Protein AF-A0A964IBW8-F1 (afdb_monomer_lite)

Sequence (262 aa):
MSDAGTVRASLVSAGCLLRSLPLFFLASPRTPLRVLGIVALDTLHVLRHSRPMSRRRVRELGMFLDFEGCANAVWDQKASHSDECLVIRTCLEEAGLGECLSEYLSRLRALESARPVIGGDYRCFDDVRPYRESVARLALCTAAAIALNPDCRERDIRAAQDDNEVDTLFRILMQCQIIDDVLDYAEDESAGLPSFLTASGSLPQALALTAEAARYYALPSAHSGRGVFPLRVALHAFTMVTPLVLHVAGWRHRDARQVAHR

Structure (mmCIF, N/CA/C/O backbone):
data_AF-A0A964IBW8-F1
#
_entry.id   AF-A0A964IBW8-F1
#
loop_
_atom_site.group_PDB
_atom_site.id
_atom_site.type_symbol
_atom_site.label_atom_id
_atom_site.label_alt_id
_atom_site.label_comp_id
_atom_site.label_asym_id
_atom_site.label_entity_id
_atom_site.label_seq_id
_atom_site.pdbx_PDB_ins_code
_atom_site.Cartn_x
_atom_site.Cartn_y
_atom_site.Cartn_z
_atom_site.occupancy
_atom_site.B_iso_or_equiv
_atom_site.auth_seq_id
_atom_site.auth_comp_id
_atom_site.auth_asym_id
_atom_site.auth_atom_id
_atom_site.pdbx_PDB_model_num
ATOM 1 N N . MET A 1 1 ? -25.004 -14.503 2.415 1.00 52.94 1 MET A N 1
ATOM 2 C CA . MET A 1 1 ? -24.927 -13.217 3.142 1.00 52.94 1 MET A CA 1
ATOM 3 C C . MET A 1 1 ? -26.267 -12.541 2.969 1.00 52.94 1 MET A C 1
ATOM 5 O O . MET A 1 1 ? -26.648 -12.338 1.826 1.00 52.94 1 MET A O 1
ATOM 9 N N . SER A 1 2 ? -26.995 -12.304 4.058 1.00 61.66 2 SER A N 1
ATOM 10 C CA . SER A 1 2 ? -28.261 -11.567 4.022 1.00 61.66 2 SER A CA 1
ATOM 11 C C . SER A 1 2 ? -28.011 -10.091 3.703 1.00 61.66 2 SER A C 1
ATOM 13 O O . SER A 1 2 ? -26.934 -9.569 4.011 1.00 61.66 2 SER A O 1
ATOM 15 N N . ASP A 1 3 ? -29.008 -9.407 3.142 1.00 69.75 3 ASP A N 1
ATOM 16 C CA . ASP A 1 3 ? -28.947 -7.965 2.861 1.00 69.75 3 ASP A CA 1
ATOM 17 C C . ASP A 1 3 ? -28.581 -7.142 4.107 1.00 69.75 3 ASP A C 1
ATOM 19 O O . ASP A 1 3 ? -27.838 -6.165 4.022 1.00 69.75 3 ASP A O 1
ATOM 23 N N . ALA A 1 4 ? -28.980 -7.606 5.295 1.00 73.44 4 ALA A N 1
ATOM 24 C CA . ALA A 1 4 ? -28.635 -6.983 6.571 1.00 73.44 4 ALA A CA 1
ATOM 25 C C . ALA A 1 4 ? -27.115 -6.932 6.841 1.00 73.44 4 ALA A C 1
ATOM 27 O O . ALA A 1 4 ? -26.609 -5.934 7.356 1.00 73.44 4 ALA A O 1
ATOM 28 N N . GLY A 1 5 ? -26.366 -7.979 6.471 1.00 76.12 5 GLY A N 1
ATOM 29 C CA . GLY A 1 5 ? -24.907 -8.009 6.637 1.00 76.12 5 GLY A CA 1
ATOM 30 C C . GLY A 1 5 ? -24.193 -7.013 5.720 1.00 76.12 5 GLY A C 1
ATOM 31 O O . GLY A 1 5 ? -23.222 -6.372 6.123 1.00 76.12 5 GLY A O 1
ATOM 32 N N . THR A 1 6 ? -24.716 -6.841 4.506 1.00 80.81 6 THR A N 1
ATOM 33 C CA . THR A 1 6 ? -24.229 -5.864 3.526 1.00 80.81 6 THR A CA 1
ATOM 34 C C . THR A 1 6 ? -24.459 -4.434 4.009 1.00 80.81 6 THR A C 1
ATOM 36 O O . THR A 1 6 ? -23.519 -3.644 4.041 1.00 80.81 6 THR A O 1
ATOM 39 N N . VAL A 1 7 ? -25.680 -4.120 4.458 1.00 81.44 7 VAL A N 1
ATOM 40 C CA . VAL A 1 7 ? -26.037 -2.789 4.974 1.00 81.44 7 VAL A CA 1
ATOM 41 C C . VAL A 1 7 ? -25.174 -2.422 6.180 1.00 81.44 7 VAL A C 1
ATOM 43 O O . VAL A 1 7 ? -24.609 -1.329 6.218 1.00 81.44 7 VAL A O 1
ATOM 46 N N . ARG A 1 8 ? -24.987 -3.349 7.130 1.00 84.88 8 ARG A N 1
ATOM 47 C CA . ARG A 1 8 ? -24.122 -3.123 8.297 1.00 84.88 8 ARG A CA 1
ATOM 48 C C . ARG A 1 8 ? -22.690 -2.781 7.884 1.00 84.88 8 ARG A C 1
ATOM 50 O O . ARG A 1 8 ? -22.129 -1.821 8.401 1.00 84.88 8 ARG A O 1
ATOM 57 N N . ALA A 1 9 ? -22.102 -3.541 6.963 1.00 83.50 9 ALA A N 1
ATOM 58 C CA . ALA A 1 9 ? -20.735 -3.296 6.519 1.00 83.50 9 ALA A CA 1
ATOM 59 C C . ALA A 1 9 ? -20.567 -1.944 5.810 1.00 83.50 9 ALA A C 1
ATOM 61 O O . ALA A 1 9 ? -19.589 -1.241 6.064 1.00 83.50 9 ALA A O 1
ATOM 62 N N . SER A 1 10 ? -21.528 -1.557 4.968 1.00 84.75 10 SER A N 1
ATOM 63 C CA . SER A 1 10 ? -21.534 -0.246 4.309 1.00 84.75 10 SER A CA 1
ATOM 64 C C . SER A 1 10 ? -21.617 0.900 5.313 1.00 84.75 10 SER A C 1
ATOM 66 O O . SER A 1 10 ? -20.855 1.857 5.210 1.00 84.75 10 SER A O 1
ATOM 68 N N . LEU A 1 11 ? -22.489 0.785 6.319 1.00 87.69 11 LEU A N 1
ATOM 69 C CA . LEU A 1 11 ? -22.616 1.791 7.376 1.00 87.69 11 LEU A CA 1
ATOM 70 C C . LEU A 1 11 ? -21.340 1.903 8.216 1.00 87.69 11 LEU A C 1
ATOM 72 O O . LEU A 1 11 ? -20.915 3.012 8.527 1.00 87.69 11 LEU A O 1
ATOM 76 N N . VAL A 1 12 ? -20.706 0.772 8.544 1.00 89.50 12 VAL A N 1
ATOM 77 C CA . VAL A 1 12 ? -19.413 0.763 9.242 1.00 89.50 12 VAL A CA 1
ATOM 78 C C . VAL A 1 12 ? -18.353 1.481 8.412 1.00 89.50 12 VAL A C 1
ATOM 80 O O . VAL A 1 12 ? -17.702 2.382 8.927 1.00 89.50 12 VAL A O 1
ATOM 83 N N . SER A 1 13 ? -18.220 1.142 7.128 1.00 88.31 13 SER A N 1
ATOM 84 C CA . SER A 1 13 ? -17.227 1.767 6.250 1.00 88.31 13 SER A CA 1
ATOM 85 C C . SER A 1 13 ? -17.452 3.274 6.095 1.00 88.31 13 SER A C 1
ATOM 87 O O . SER A 1 13 ? -16.505 4.048 6.227 1.00 88.31 13 SER A O 1
ATOM 89 N N . ALA A 1 14 ? -18.704 3.709 5.913 1.00 87.69 14 ALA A N 1
ATOM 90 C CA . ALA A 1 14 ? -19.053 5.127 5.878 1.00 87.69 14 ALA A CA 1
ATOM 91 C C . ALA A 1 14 ? -18.719 5.830 7.206 1.00 87.69 14 ALA A C 1
ATOM 93 O O . ALA A 1 14 ? -18.133 6.911 7.202 1.00 87.69 14 ALA A O 1
ATOM 94 N N . GLY A 1 15 ? -19.024 5.202 8.345 1.00 89.94 15 GLY A N 1
ATOM 95 C CA . GLY A 1 15 ? -18.666 5.717 9.667 1.00 89.94 15 GLY A CA 1
ATOM 96 C C . GLY A 1 15 ? -17.152 5.851 9.864 1.00 89.94 15 GLY A C 1
ATOM 97 O O . GLY A 1 15 ? -16.685 6.880 10.354 1.00 89.94 15 GLY A O 1
ATOM 98 N N . CYS A 1 16 ? -16.376 4.852 9.437 1.00 90.56 16 CYS A N 1
ATOM 99 C CA . CYS A 1 16 ? -14.913 4.877 9.469 1.00 90.56 16 CYS A CA 1
ATOM 100 C C . CYS A 1 16 ? -14.342 5.984 8.573 1.00 90.56 16 CYS A C 1
ATOM 102 O O . CYS A 1 16 ? -13.443 6.705 9.002 1.00 90.56 16 CYS A O 1
ATOM 104 N N . LEU A 1 17 ? -14.890 6.171 7.367 1.00 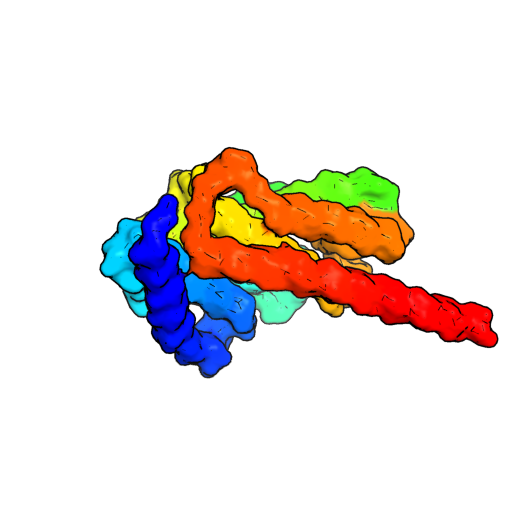89.25 17 LEU A N 1
ATOM 105 C CA . LEU A 1 17 ? -14.491 7.251 6.462 1.00 89.25 17 LEU A CA 1
ATOM 106 C C . LEU A 1 17 ? -14.744 8.625 7.090 1.00 89.25 17 LEU A C 1
ATOM 108 O O . LEU A 1 17 ? -13.824 9.435 7.168 1.00 89.25 17 LEU A O 1
ATOM 112 N N . LEU A 1 18 ? -15.961 8.865 7.589 1.00 89.56 18 LEU A N 1
ATOM 113 C CA . LEU A 1 18 ? -16.333 10.127 8.237 1.00 89.56 18 LEU A CA 1
ATOM 114 C C . LEU A 1 18 ? -15.430 10.438 9.436 1.00 89.56 18 LEU A C 1
ATOM 116 O O . LEU A 1 18 ? -15.000 11.574 9.618 1.00 89.56 18 LEU A O 1
ATOM 120 N N . ARG A 1 19 ? -15.094 9.419 10.233 1.00 89.38 19 ARG A N 1
ATOM 121 C CA . ARG A 1 19 ? -14.199 9.552 11.389 1.00 89.38 19 ARG A CA 1
ATOM 122 C C . ARG A 1 19 ? -12.759 9.887 10.995 1.00 89.38 19 ARG A C 1
ATOM 124 O O . ARG A 1 19 ? -12.069 10.558 11.760 1.00 89.38 19 ARG A O 1
ATOM 131 N N . SER A 1 20 ? -12.323 9.427 9.828 1.00 88.12 20 SER A N 1
ATOM 132 C CA . SER A 1 20 ? -10.982 9.657 9.288 1.00 88.12 20 SER A CA 1
ATOM 133 C C . SER A 1 20 ? -10.882 10.907 8.414 1.00 88.12 20 SER A C 1
ATOM 135 O O . SER A 1 20 ? -9.772 11.263 8.033 1.00 88.12 20 SER A O 1
ATOM 137 N N . LEU A 1 21 ? -11.986 11.617 8.136 1.00 87.25 21 LEU A N 1
ATOM 138 C CA . LEU A 1 21 ? -11.967 12.871 7.369 1.00 87.25 21 LEU A CA 1
ATOM 139 C C . LEU A 1 21 ? -10.919 13.883 7.858 1.00 87.25 21 LEU A C 1
ATOM 141 O O . LEU A 1 21 ? -10.221 14.438 7.012 1.00 87.25 21 LEU A O 1
ATOM 145 N N . PRO A 1 22 ? -10.729 14.104 9.177 1.00 88.56 22 PRO A N 1
ATOM 146 C CA . PRO A 1 22 ? -9.696 15.017 9.651 1.00 88.56 22 PRO A CA 1
ATOM 147 C C . PRO A 1 22 ? -8.283 14.635 9.195 1.00 88.56 22 PRO A C 1
ATOM 149 O O . PRO A 1 22 ? -7.470 15.527 8.993 1.00 88.56 22 PRO A O 1
ATOM 152 N N . LEU A 1 23 ? -7.992 13.341 8.991 1.00 86.88 23 LEU A N 1
ATOM 153 C CA . LEU A 1 23 ? -6.666 12.867 8.577 1.00 86.88 23 LEU A CA 1
ATOM 154 C C . LEU A 1 23 ? -6.269 13.368 7.182 1.00 86.88 23 LEU A C 1
ATOM 156 O O . LEU A 1 23 ? -5.085 13.553 6.943 1.00 86.88 23 LEU A O 1
ATOM 160 N N . PHE A 1 24 ? -7.229 13.655 6.293 1.00 83.19 24 PHE A N 1
ATOM 161 C CA . PHE A 1 24 ? -6.940 14.257 4.982 1.00 83.19 24 PHE A CA 1
ATOM 162 C C . PHE A 1 24 ? -6.414 15.695 5.076 1.00 83.19 24 PHE A C 1
ATOM 164 O O . PHE A 1 24 ? -5.881 16.215 4.101 1.00 83.19 24 PHE A O 1
ATOM 171 N N . PHE A 1 25 ? -6.575 16.338 6.234 1.00 85.00 25 PHE A N 1
ATOM 172 C CA . PHE A 1 25 ? -6.136 17.709 6.486 1.00 85.00 25 PHE A CA 1
ATOM 173 C C . PHE A 1 25 ? -4.955 17.778 7.465 1.00 85.00 25 PHE A C 1
ATOM 175 O O . PHE A 1 25 ? -4.517 18.872 7.819 1.00 85.00 25 PHE A O 1
ATOM 182 N N . LEU A 1 26 ? -4.451 16.631 7.932 1.00 82.00 26 LEU A N 1
ATOM 183 C CA . LEU A 1 26 ? -3.262 16.562 8.777 1.00 82.00 26 LEU A CA 1
ATOM 184 C C . LEU A 1 26 ? -2.001 16.392 7.926 1.00 82.00 26 LEU A C 1
ATOM 186 O O . LEU A 1 26 ? -2.046 15.890 6.809 1.00 82.00 26 LEU A O 1
ATOM 190 N N . ALA A 1 27 ? -0.853 16.753 8.500 1.00 72.19 27 ALA A N 1
ATOM 191 C CA . ALA A 1 27 ? 0.453 16.515 7.882 1.00 72.19 27 ALA A CA 1
ATOM 192 C C . ALA A 1 27 ? 0.839 15.020 7.819 1.00 72.19 27 ALA A C 1
ATOM 194 O O . ALA A 1 27 ? 1.751 14.656 7.081 1.00 72.19 27 ALA A O 1
ATOM 195 N N . SER A 1 28 ? 0.166 14.167 8.603 1.00 68.50 28 SER A N 1
ATOM 196 C CA . SER A 1 28 ? 0.382 12.719 8.664 1.00 68.50 28 SER A CA 1
ATOM 197 C C . SER A 1 28 ? -0.964 11.979 8.810 1.00 68.50 28 SER A C 1
ATOM 199 O O . SER A 1 28 ? -1.773 12.366 9.665 1.00 68.50 28 SER A O 1
ATOM 201 N N . PRO A 1 29 ? -1.218 10.917 8.016 1.00 75.19 29 PRO A N 1
ATOM 202 C CA . PRO A 1 29 ? -0.340 10.393 6.970 1.00 75.19 29 PRO A CA 1
ATOM 203 C C .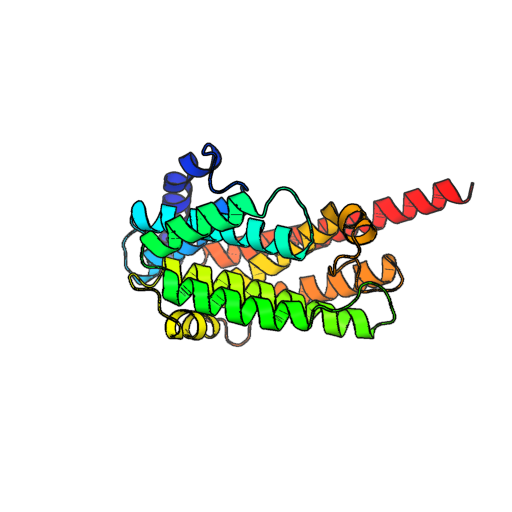 PRO A 1 29 ? -0.326 11.276 5.714 1.00 75.19 29 PRO A C 1
ATOM 205 O O . PRO A 1 29 ? -1.313 11.927 5.383 1.00 75.19 29 PRO A O 1
ATOM 208 N N . ARG A 1 30 ? 0.800 11.285 4.996 1.00 79.44 30 ARG A N 1
ATOM 209 C CA . ARG A 1 30 ? 1.075 12.297 3.953 1.00 79.44 30 ARG A CA 1
ATOM 210 C C . ARG A 1 30 ? 0.257 12.183 2.676 1.00 79.44 30 ARG A C 1
ATOM 212 O O . ARG A 1 30 ? 0.170 13.153 1.928 1.00 79.44 30 ARG A O 1
ATOM 219 N N . THR A 1 31 ? -0.287 11.005 2.382 1.00 82.88 31 THR A N 1
ATOM 220 C CA . THR A 1 31 ? -0.984 10.767 1.117 1.00 82.88 31 THR A CA 1
ATOM 221 C C . THR A 1 31 ? -2.435 10.357 1.356 1.00 82.88 31 THR A C 1
ATOM 223 O O . THR A 1 31 ? -2.722 9.601 2.292 1.00 82.88 31 THR A O 1
ATOM 226 N N . PRO A 1 32 ? -3.368 10.785 0.484 1.00 82.44 32 PRO A N 1
ATOM 227 C CA . PRO A 1 32 ? -4.751 10.319 0.527 1.00 82.44 32 PRO A CA 1
ATOM 228 C C . PRO A 1 32 ? -4.861 8.789 0.508 1.00 82.44 32 PRO A C 1
ATOM 230 O O . PRO A 1 32 ? -5.712 8.227 1.194 1.00 82.44 32 PRO A O 1
ATOM 233 N N . LEU A 1 33 ? -3.967 8.101 -0.214 1.00 84.19 33 LEU A N 1
ATOM 234 C CA . LEU A 1 33 ? -3.941 6.639 -0.273 1.00 84.19 33 LEU A CA 1
ATOM 235 C C . LEU A 1 33 ? -3.644 6.008 1.096 1.00 84.19 33 LEU A C 1
ATOM 237 O O . LEU A 1 33 ? -4.306 5.045 1.481 1.00 84.19 33 LEU A O 1
ATOM 241 N N . ARG A 1 34 ? -2.723 6.586 1.880 1.00 89.81 34 ARG A N 1
ATOM 242 C CA . ARG A 1 34 ? -2.453 6.129 3.253 1.00 89.81 34 ARG A CA 1
ATOM 243 C C . ARG A 1 34 ? -3.660 6.343 4.166 1.00 89.81 34 ARG A C 1
ATOM 245 O O . ARG A 1 34 ? -3.990 5.454 4.948 1.00 89.81 34 ARG A O 1
ATOM 252 N N . VAL A 1 35 ? -4.372 7.468 4.035 1.00 89.50 35 VAL A N 1
ATOM 253 C CA . VAL A 1 35 ? -5.627 7.696 4.779 1.00 89.50 35 VAL A CA 1
ATOM 254 C C . VAL A 1 35 ? -6.674 6.637 4.421 1.00 89.50 35 VAL A C 1
ATOM 256 O O . VAL A 1 35 ? -7.321 6.083 5.311 1.00 89.50 35 VAL A O 1
ATOM 259 N N . LEU A 1 36 ? -6.818 6.300 3.136 1.00 88.56 36 LEU A N 1
ATOM 260 C CA . LEU A 1 36 ? -7.719 5.232 2.694 1.00 88.56 36 LEU A CA 1
ATOM 261 C C . LEU A 1 36 ? -7.302 3.859 3.245 1.00 88.56 36 LEU A C 1
ATOM 263 O O . LEU A 1 36 ? -8.171 3.092 3.658 1.00 88.56 36 LEU A O 1
ATOM 267 N N . GLY A 1 37 ? -5.999 3.578 3.339 1.00 91.81 37 GLY A N 1
ATOM 268 C CA . GLY A 1 37 ? -5.469 2.390 4.015 1.00 91.81 37 GLY A CA 1
ATOM 269 C C . GLY A 1 37 ? -5.891 2.310 5.487 1.00 91.81 37 GLY A C 1
ATOM 270 O O . GLY A 1 37 ? -6.393 1.277 5.933 1.00 91.81 37 GLY A O 1
ATOM 271 N N . ILE A 1 38 ? -5.796 3.423 6.225 1.00 93.88 38 ILE A N 1
ATOM 272 C CA . ILE A 1 38 ? -6.285 3.521 7.611 1.00 93.88 38 ILE A CA 1
ATOM 273 C C . ILE A 1 38 ? -7.793 3.261 7.681 1.00 93.88 38 ILE A C 1
ATOM 275 O O . ILE A 1 38 ? -8.237 2.489 8.528 1.00 93.88 38 ILE A O 1
ATOM 279 N N . VAL A 1 39 ? -8.590 3.879 6.802 1.00 92.75 39 VAL A N 1
ATOM 280 C CA . VAL A 1 39 ? -10.052 3.682 6.757 1.00 92.75 39 VAL A CA 1
ATOM 281 C C . VAL A 1 39 ? -10.402 2.219 6.500 1.00 92.75 39 VAL A C 1
ATOM 283 O O . VAL A 1 39 ? -11.306 1.681 7.144 1.00 92.75 39 VAL A O 1
ATOM 286 N N . ALA A 1 40 ? -9.692 1.564 5.583 1.00 92.31 40 ALA A N 1
ATOM 287 C CA . ALA A 1 40 ? -9.931 0.174 5.231 1.00 92.31 40 ALA A CA 1
ATOM 288 C C . ALA A 1 40 ? -9.599 -0.775 6.395 1.00 92.31 40 ALA A C 1
ATOM 290 O O . ALA A 1 40 ? -10.414 -1.632 6.747 1.00 92.31 40 ALA A O 1
ATOM 291 N N . LEU A 1 41 ? -8.453 -0.571 7.050 1.00 94.44 41 LEU A N 1
ATOM 292 C CA . LEU A 1 41 ? -8.043 -1.351 8.219 1.00 94.44 41 LEU A CA 1
ATOM 293 C C . LEU A 1 41 ? -8.927 -1.080 9.443 1.00 94.44 41 LEU A C 1
ATOM 295 O O . LEU A 1 41 ? -9.243 -2.005 10.188 1.00 94.44 41 LEU A O 1
ATOM 299 N N . ASP A 1 42 ? -9.405 0.151 9.626 1.00 94.06 42 ASP A N 1
ATOM 300 C CA . ASP A 1 42 ? -10.353 0.481 10.692 1.00 94.06 42 ASP A CA 1
ATOM 301 C C . ASP A 1 42 ? -11.725 -0.149 10.452 1.00 94.06 42 ASP A C 1
ATOM 303 O O . ASP A 1 42 ? -12.332 -0.688 11.374 1.00 94.06 42 ASP A O 1
ATOM 307 N N . THR A 1 43 ? -12.190 -0.138 9.201 1.00 91.94 43 THR A N 1
ATOM 308 C CA . THR A 1 43 ? -13.419 -0.830 8.794 1.00 91.94 43 THR A CA 1
ATOM 309 C C . THR A 1 43 ? -13.310 -2.313 9.141 1.00 91.94 43 THR A C 1
ATOM 311 O O . THR A 1 43 ? -14.211 -2.867 9.771 1.00 91.94 43 THR A O 1
ATOM 314 N N . LEU A 1 44 ? -12.187 -2.951 8.794 1.00 91.38 44 LEU A N 1
ATOM 315 C CA . LEU A 1 44 ? -11.933 -4.350 9.131 1.00 91.38 44 LEU A CA 1
ATOM 316 C C . LEU A 1 44 ? -11.901 -4.577 10.652 1.00 91.38 44 LEU A C 1
ATOM 318 O O . LEU A 1 44 ? -12.539 -5.508 11.148 1.00 91.38 44 LEU A O 1
ATOM 322 N N . HIS A 1 45 ? -11.239 -3.692 11.400 1.00 92.50 45 HIS A N 1
ATOM 323 C CA . HIS A 1 45 ? -11.182 -3.744 12.860 1.00 92.50 45 HIS A CA 1
ATOM 324 C C . HIS A 1 45 ? -12.583 -3.665 13.494 1.00 92.50 45 HIS A C 1
ATOM 326 O O . HIS A 1 45 ? -12.925 -4.487 14.348 1.00 92.50 45 HIS A O 1
ATOM 332 N N . VAL A 1 46 ? -13.436 -2.735 13.044 1.00 92.38 46 VAL A N 1
ATOM 333 C CA . VAL A 1 46 ? -14.821 -2.603 13.533 1.00 92.38 46 VAL A CA 1
ATOM 334 C C . VAL A 1 46 ? -15.640 -3.846 13.223 1.00 92.38 46 VAL A C 1
ATOM 336 O O . VAL A 1 46 ? -16.432 -4.281 14.056 1.00 92.38 46 VAL A O 1
ATOM 339 N N . LEU A 1 47 ? -15.464 -4.445 12.050 1.00 88.62 47 LEU A N 1
ATOM 340 C CA . LEU A 1 47 ? -16.214 -5.644 11.682 1.00 88.62 47 LEU A CA 1
ATOM 341 C C . LEU A 1 47 ? -15.833 -6.852 12.541 1.00 88.62 47 LEU A C 1
ATOM 343 O O . LEU A 1 47 ? -16.711 -7.643 12.879 1.00 88.62 47 LEU A O 1
ATOM 347 N N . ARG A 1 48 ? -14.561 -6.960 12.943 1.00 88.88 48 ARG A N 1
ATOM 348 C CA . ARG A 1 48 ? -14.057 -8.051 13.793 1.00 88.88 48 ARG A CA 1
ATOM 349 C C . ARG A 1 48 ? -14.366 -7.858 15.269 1.00 88.88 48 ARG A C 1
ATOM 351 O O . ARG A 1 48 ? -14.734 -8.807 15.953 1.00 88.88 48 ARG A O 1
ATOM 358 N N . HIS A 1 49 ? -14.233 -6.633 15.766 1.00 90.12 49 HIS A N 1
ATOM 359 C CA . HIS A 1 49 ? -14.271 -6.352 17.203 1.00 90.12 49 HIS A CA 1
ATOM 360 C C . HIS A 1 49 ? -15.500 -5.550 17.639 1.00 90.12 49 HIS A C 1
ATOM 362 O O . HIS A 1 49 ? -15.647 -5.250 18.821 1.00 90.12 49 HIS A O 1
ATOM 368 N N . SER A 1 50 ? -16.383 -5.187 16.703 1.00 91.12 50 SER A N 1
ATOM 369 C CA . SER A 1 50 ? -17.568 -4.342 16.930 1.00 91.12 50 SER A CA 1
ATOM 370 C C . SER A 1 50 ? -17.262 -2.984 17.578 1.00 91.12 50 SER A C 1
ATOM 372 O O . SER A 1 50 ? -18.152 -2.345 18.135 1.00 91.12 50 SER A O 1
ATOM 374 N N . ARG A 1 51 ? -16.010 -2.519 17.490 1.00 93.12 51 ARG A N 1
ATOM 375 C CA . ARG A 1 51 ? -15.542 -1.238 18.029 1.00 93.12 51 ARG A CA 1
ATOM 376 C C . ARG A 1 51 ? -14.525 -0.599 17.082 1.00 93.12 51 ARG A C 1
ATOM 378 O O . ARG A 1 51 ? -13.776 -1.345 16.462 1.00 93.12 51 ARG A O 1
ATOM 385 N N . PRO A 1 52 ? -14.461 0.738 16.971 1.00 93.44 52 PRO A N 1
ATOM 386 C CA . PRO A 1 52 ? -13.421 1.415 16.196 1.00 93.44 52 PRO A CA 1
ATOM 387 C C . PRO A 1 52 ? -12.032 1.251 16.806 1.00 93.44 52 PRO A C 1
ATOM 389 O O . PRO A 1 52 ? -11.903 1.124 18.028 1.00 93.44 52 PRO A O 1
ATOM 392 N N . MET A 1 53 ? -10.989 1.359 15.977 1.00 94.62 53 MET A N 1
ATOM 393 C CA . MET A 1 53 ? -9.626 1.486 16.486 1.00 94.62 53 MET A CA 1
ATOM 394 C C . MET A 1 53 ? -9.507 2.712 17.397 1.00 94.62 53 MET A C 1
ATOM 396 O O . MET A 1 53 ? -10.093 3.773 17.136 1.00 94.62 53 MET A O 1
ATOM 400 N N . SER A 1 54 ? -8.701 2.596 18.452 1.00 93.75 54 SER A N 1
ATOM 401 C CA . SER A 1 54 ? -8.406 3.731 19.326 1.00 93.75 54 SER A CA 1
ATOM 402 C C . SER A 1 54 ? -7.672 4.838 18.556 1.00 93.75 54 SER A C 1
ATOM 404 O O . SER A 1 54 ? -6.933 4.577 17.607 1.00 93.75 54 SER A O 1
ATOM 406 N N . ARG A 1 55 ? -7.816 6.099 18.988 1.00 92.50 55 ARG A N 1
ATOM 407 C CA . ARG A 1 55 ? -7.079 7.230 18.381 1.00 92.50 55 ARG A CA 1
ATOM 408 C C . ARG A 1 55 ? -5.561 7.058 18.462 1.00 92.50 55 ARG A C 1
ATOM 410 O O . ARG A 1 55 ? -4.837 7.573 17.620 1.00 92.50 55 ARG A O 1
ATOM 417 N N . ARG A 1 56 ? -5.070 6.384 19.506 1.00 92.94 56 ARG A N 1
ATOM 418 C CA . ARG A 1 56 ? -3.653 6.021 19.630 1.00 92.94 56 ARG A CA 1
ATOM 419 C C . ARG A 1 56 ? -3.259 5.066 18.504 1.00 92.94 56 ARG A C 1
ATOM 421 O O . ARG A 1 56 ? -2.325 5.368 17.779 1.00 92.94 56 ARG A O 1
ATOM 428 N N . ARG A 1 57 ? -4.036 4.002 18.294 1.00 94.00 57 ARG A N 1
ATOM 429 C CA . ARG A 1 57 ? -3.747 3.002 17.264 1.00 94.00 57 ARG A CA 1
ATOM 430 C C . ARG A 1 57 ? -3.825 3.554 15.842 1.00 94.00 57 ARG A C 1
ATOM 432 O O . ARG A 1 57 ? -2.977 3.236 15.023 1.00 94.00 57 ARG A O 1
ATOM 439 N N . VAL A 1 58 ? -4.786 4.435 15.567 1.00 93.88 58 VAL A N 1
ATOM 440 C CA . VAL A 1 58 ? -4.868 5.147 14.278 1.00 93.88 58 VAL A CA 1
ATOM 441 C C . VAL A 1 58 ? -3.609 5.983 14.018 1.00 93.88 58 VAL A C 1
ATOM 443 O O . VAL A 1 58 ? -3.106 5.984 12.899 1.00 93.88 58 VAL A O 1
ATOM 446 N N . ARG A 1 59 ? -3.070 6.659 15.044 1.00 92.25 59 ARG A N 1
ATOM 447 C CA . ARG A 1 59 ? -1.812 7.416 14.930 1.00 92.25 59 ARG A CA 1
ATOM 448 C C . ARG A 1 59 ? -0.608 6.505 14.716 1.00 92.25 59 ARG A C 1
ATOM 450 O O . ARG A 1 59 ? 0.198 6.792 13.846 1.00 92.25 59 ARG A O 1
ATOM 457 N N . GLU A 1 60 ? -0.510 5.410 15.467 1.00 94.25 60 GLU A N 1
ATOM 458 C CA . GLU A 1 60 ? 0.547 4.400 15.303 1.00 94.25 60 GLU A CA 1
ATOM 459 C C . GLU A 1 60 ? 0.553 3.822 13.880 1.00 94.25 60 GLU A C 1
ATOM 461 O O . GLU A 1 60 ? 1.598 3.770 13.240 1.00 94.25 60 GLU A O 1
ATOM 466 N N . LEU A 1 61 ? -0.622 3.480 13.346 1.00 95.19 61 LEU A N 1
ATOM 467 C CA . LEU A 1 61 ? -0.768 3.021 11.966 1.00 95.19 61 LEU A CA 1
ATOM 468 C C . LEU A 1 61 ? -0.391 4.109 10.948 1.00 95.19 61 LEU A C 1
ATOM 470 O O . LEU A 1 61 ? 0.312 3.819 9.988 1.00 95.19 61 LEU A O 1
ATOM 474 N N . GLY A 1 62 ? -0.826 5.355 11.152 1.00 93.81 62 GLY A N 1
ATOM 475 C CA . GLY A 1 62 ? -0.457 6.473 10.277 1.00 93.81 62 GLY A CA 1
ATOM 476 C C . GLY A 1 62 ? 1.052 6.721 10.238 1.00 93.81 62 GLY A C 1
ATOM 477 O O . GLY A 1 62 ? 1.616 6.839 9.154 1.00 93.81 62 GLY A O 1
ATOM 478 N N . MET A 1 63 ? 1.710 6.701 11.401 1.00 93.81 63 MET A N 1
ATOM 479 C CA . MET A 1 63 ? 3.169 6.788 11.501 1.00 93.81 63 MET A CA 1
ATOM 480 C C . MET A 1 63 ? 3.851 5.616 10.791 1.00 93.81 63 MET A C 1
ATOM 482 O O . MET A 1 63 ? 4.818 5.835 10.073 1.00 93.81 63 MET A O 1
ATOM 486 N N . PHE A 1 64 ? 3.340 4.389 10.930 1.00 95.56 64 PHE A N 1
ATOM 487 C CA . PHE A 1 64 ? 3.889 3.236 10.212 1.00 95.56 64 PHE A CA 1
ATOM 488 C C . PHE A 1 64 ? 3.782 3.390 8.686 1.00 95.56 64 PHE A C 1
ATOM 490 O O . PHE A 1 64 ? 4.747 3.126 7.977 1.00 95.56 64 PHE A O 1
ATOM 497 N N . LEU A 1 65 ? 2.649 3.871 8.170 1.00 94.56 65 LEU A N 1
ATOM 498 C CA . LEU A 1 65 ? 2.475 4.099 6.730 1.00 94.56 65 LEU A CA 1
ATOM 499 C C . LEU A 1 65 ? 3.382 5.223 6.198 1.00 94.56 65 LEU A C 1
ATOM 501 O O . LEU A 1 65 ? 3.838 5.172 5.055 1.00 94.56 65 LEU A O 1
ATOM 505 N N . ASP A 1 66 ? 3.665 6.244 7.010 1.00 92.50 66 ASP A N 1
ATOM 506 C CA . ASP A 1 66 ? 4.660 7.262 6.660 1.00 92.50 66 ASP A CA 1
ATOM 507 C C . ASP A 1 66 ? 6.092 6.718 6.725 1.00 92.50 66 ASP A C 1
ATOM 509 O O . ASP A 1 66 ? 6.899 7.025 5.842 1.00 92.50 66 ASP A O 1
ATOM 513 N N . PHE A 1 67 ? 6.387 5.872 7.714 1.00 93.75 67 PHE A N 1
ATOM 514 C CA . PHE A 1 67 ? 7.656 5.162 7.836 1.00 93.75 67 PHE A CA 1
ATOM 515 C C . PHE A 1 67 ? 7.928 4.271 6.625 1.00 93.75 67 PHE A C 1
ATOM 517 O O . PHE A 1 67 ? 9.024 4.326 6.082 1.00 93.75 67 PHE A O 1
ATOM 524 N N . GLU A 1 68 ? 6.937 3.505 6.162 1.00 92.19 68 GLU A N 1
ATOM 525 C CA . GLU A 1 68 ? 7.031 2.681 4.952 1.00 92.19 68 GLU A CA 1
ATOM 526 C C . GLU A 1 68 ? 7.470 3.516 3.745 1.00 92.19 68 GLU A C 1
ATOM 528 O O . GLU A 1 68 ? 8.431 3.169 3.061 1.00 92.19 68 GLU A O 1
ATOM 533 N N . GLY A 1 69 ? 6.825 4.666 3.536 1.00 88.62 69 GLY A N 1
ATOM 534 C CA . GLY A 1 69 ? 7.196 5.580 2.461 1.00 88.62 69 GLY A CA 1
ATOM 535 C C . GLY A 1 69 ? 8.615 6.126 2.581 1.00 88.62 69 GLY A C 1
ATOM 536 O O . GLY A 1 69 ? 9.326 6.199 1.583 1.00 88.62 69 GLY A O 1
ATOM 537 N N . CYS A 1 70 ? 9.041 6.498 3.792 1.00 89.75 70 CYS A N 1
ATOM 538 C CA . CYS A 1 70 ? 10.401 6.987 4.020 1.00 89.75 70 CYS A CA 1
ATOM 539 C C . CYS A 1 70 ? 11.438 5.869 3.841 1.00 89.75 70 CYS A C 1
ATOM 541 O O . CYS A 1 70 ? 12.489 6.101 3.255 1.00 89.75 70 CYS A O 1
ATOM 543 N N . ALA A 1 71 ? 11.140 4.654 4.303 1.00 89.38 71 ALA A N 1
ATOM 544 C CA . ALA A 1 71 ? 11.998 3.490 4.129 1.00 89.38 71 ALA A CA 1
ATOM 545 C C . ALA A 1 71 ? 12.168 3.143 2.644 1.00 89.38 71 ALA A C 1
ATOM 547 O O . ALA A 1 71 ? 13.297 2.934 2.207 1.00 89.38 71 ALA A O 1
ATOM 548 N N . ASN A 1 72 ? 11.081 3.161 1.865 1.00 87.50 72 ASN A N 1
ATOM 549 C CA . ASN A 1 72 ? 11.144 2.968 0.417 1.00 87.50 72 ASN A CA 1
ATOM 550 C C . ASN A 1 72 ? 12.008 4.050 -0.253 1.00 87.50 72 ASN A C 1
ATOM 552 O O . ASN A 1 72 ? 12.925 3.737 -1.003 1.00 87.50 72 ASN A O 1
ATOM 556 N N . ALA A 1 73 ? 11.799 5.322 0.102 1.00 86.88 73 ALA A N 1
ATOM 557 C CA . ALA A 1 73 ? 12.593 6.431 -0.423 1.00 86.88 73 ALA A CA 1
ATOM 558 C C . ALA A 1 73 ? 14.097 6.303 -0.106 1.00 86.88 73 ALA A C 1
ATOM 560 O O . ALA A 1 73 ? 14.930 6.639 -0.945 1.00 86.88 73 ALA A O 1
ATOM 561 N N . VAL A 1 74 ? 14.457 5.791 1.078 1.00 87.31 74 VAL A N 1
ATOM 562 C CA . VAL A 1 74 ? 15.856 5.509 1.441 1.00 87.31 74 VAL A CA 1
ATOM 563 C C . VAL A 1 74 ? 16.448 4.409 0.556 1.00 87.31 74 VAL A C 1
ATOM 565 O O . VAL A 1 74 ? 17.572 4.567 0.079 1.00 87.31 74 VAL A O 1
ATOM 568 N N . TRP A 1 75 ? 15.710 3.324 0.303 1.00 86.50 75 TRP A N 1
ATOM 569 C CA . TRP A 1 75 ? 16.161 2.261 -0.603 1.00 86.50 75 TRP A CA 1
ATOM 570 C C . TRP A 1 75 ? 16.294 2.735 -2.052 1.00 86.50 75 TRP A C 1
ATOM 572 O O . TRP A 1 75 ? 17.220 2.327 -2.750 1.00 86.50 75 TRP A O 1
ATOM 582 N N . ASP A 1 76 ? 15.447 3.673 -2.464 1.00 85.00 76 ASP A N 1
ATOM 583 C CA . ASP A 1 76 ? 15.499 4.319 -3.778 1.00 85.00 76 ASP A CA 1
ATOM 584 C C . ASP A 1 76 ? 16.531 5.460 -3.848 1.00 85.00 76 ASP A C 1
ATOM 586 O O . ASP A 1 76 ? 16.578 6.202 -4.825 1.00 85.00 76 ASP A O 1
ATOM 590 N N . GLN A 1 77 ? 17.369 5.613 -2.814 1.00 82.38 77 GLN A N 1
ATOM 591 C CA . GLN A 1 77 ? 18.429 6.624 -2.719 1.00 82.38 77 GLN A CA 1
ATOM 592 C C . GLN A 1 77 ? 17.924 8.074 -2.842 1.00 82.38 77 GLN A C 1
ATOM 594 O O . GLN A 1 77 ? 18.677 8.989 -3.185 1.00 82.38 77 GLN A O 1
ATOM 599 N N . LYS A 1 78 ? 16.656 8.322 -2.493 1.00 78.25 78 LYS A N 1
ATOM 600 C CA . LYS A 1 78 ? 16.081 9.668 -2.414 1.00 78.25 78 LYS A CA 1
ATOM 601 C C . LYS A 1 78 ? 16.595 10.335 -1.126 1.00 78.25 78 LYS A C 1
ATOM 603 O O . LYS A 1 78 ? 16.071 10.120 -0.032 1.00 78.25 78 LYS A O 1
ATOM 608 N N . ALA A 1 79 ? 17.665 11.126 -1.261 1.00 59.97 79 ALA A N 1
ATOM 609 C CA . ALA A 1 79 ? 18.499 11.665 -0.173 1.00 59.97 79 ALA A CA 1
ATOM 610 C C . ALA A 1 79 ? 17.763 12.471 0.923 1.00 59.97 79 ALA A C 1
ATOM 612 O O . ALA A 1 79 ? 18.315 12.690 1.996 1.00 59.97 79 ALA A O 1
ATOM 613 N N . SER A 1 80 ? 16.524 12.909 0.690 1.00 65.00 80 SER A N 1
ATOM 614 C CA . SER A 1 80 ? 15.755 13.775 1.594 1.00 65.00 80 SER A CA 1
ATOM 615 C C . SER A 1 80 ? 15.051 13.064 2.759 1.00 65.00 80 SER A C 1
ATOM 617 O O . SER A 1 80 ? 14.421 13.745 3.565 1.00 65.00 80 SER A O 1
ATOM 619 N N . HIS A 1 81 ? 15.115 11.729 2.867 1.00 74.62 81 HIS A N 1
ATOM 620 C CA . HIS A 1 81 ? 14.225 10.976 3.770 1.00 74.62 81 HIS A CA 1
ATOM 621 C C . HIS A 1 81 ? 14.901 10.171 4.891 1.00 74.62 81 HIS A C 1
ATOM 623 O O . HIS A 1 81 ? 14.189 9.593 5.712 1.00 74.62 81 HIS A O 1
ATOM 629 N N . SER A 1 82 ? 16.236 10.136 4.988 1.00 79.12 82 SER A N 1
ATOM 630 C CA . SER A 1 82 ? 16.932 9.313 5.997 1.00 79.12 82 SER A CA 1
ATOM 631 C C . SER A 1 82 ? 16.645 9.746 7.436 1.00 79.12 82 SER A C 1
ATOM 633 O O . SER A 1 82 ? 16.267 8.918 8.264 1.00 79.12 82 SER A O 1
ATOM 635 N N . ASP A 1 83 ? 16.783 11.039 7.728 1.00 85.88 83 ASP A N 1
ATOM 636 C CA . ASP A 1 83 ? 16.638 11.571 9.088 1.00 85.88 83 ASP A CA 1
ATOM 637 C C . ASP A 1 83 ? 15.189 11.471 9.558 1.00 85.88 83 ASP A C 1
ATOM 639 O O . ASP A 1 83 ? 14.904 11.090 10.691 1.00 85.88 83 ASP A O 1
ATOM 643 N N . GLU A 1 84 ? 14.257 11.733 8.647 1.00 86.94 84 GLU A N 1
ATOM 644 C CA . GLU A 1 84 ? 12.839 11.581 8.913 1.00 86.94 84 GLU A CA 1
ATOM 645 C C . GLU A 1 84 ? 12.460 10.120 9.195 1.00 86.94 84 GLU A C 1
ATOM 647 O O . GLU A 1 84 ? 11.746 9.837 10.158 1.00 86.94 84 GLU A O 1
ATOM 652 N N . CYS A 1 85 ? 12.986 9.185 8.398 1.00 89.81 85 CYS A N 1
ATOM 653 C CA . CYS A 1 85 ? 12.781 7.752 8.594 1.00 89.81 85 CYS A CA 1
ATOM 654 C C . CYS A 1 85 ? 13.226 7.315 9.999 1.00 89.81 85 CYS A C 1
ATOM 656 O O . CYS A 1 85 ? 12.502 6.588 10.683 1.00 89.81 85 CYS A O 1
ATOM 658 N N . LEU A 1 86 ? 14.380 7.811 10.462 1.00 91.31 86 LEU A N 1
ATOM 659 C CA . LEU A 1 86 ? 14.896 7.539 11.806 1.00 91.31 86 LEU A CA 1
ATOM 660 C C . LEU A 1 86 ? 14.006 8.128 12.906 1.00 91.31 86 LEU A C 1
ATOM 662 O O . LEU A 1 86 ? 13.745 7.450 13.898 1.00 91.31 86 LEU A O 1
ATOM 666 N N . VAL A 1 87 ? 13.505 9.353 12.734 1.00 93.44 87 VAL A N 1
ATOM 667 C CA . VAL A 1 87 ? 12.604 9.983 13.712 1.00 93.44 87 VAL A CA 1
ATOM 668 C C . VAL A 1 87 ? 11.305 9.189 13.852 1.00 93.44 87 VAL A C 1
ATOM 670 O O . VAL A 1 87 ? 10.923 8.835 14.969 1.00 93.44 87 VAL A O 1
ATOM 673 N N . ILE A 1 88 ? 10.648 8.855 12.736 1.00 93.94 88 ILE A N 1
ATOM 674 C CA . ILE A 1 88 ? 9.388 8.099 12.770 1.00 93.94 88 ILE A CA 1
ATOM 675 C C . ILE A 1 88 ? 9.617 6.710 13.379 1.00 93.94 88 ILE A C 1
ATOM 677 O O . ILE A 1 88 ? 8.809 6.249 14.190 1.00 93.94 88 ILE A O 1
ATOM 681 N N . ARG A 1 89 ? 10.737 6.061 13.036 1.00 95.06 89 ARG A N 1
ATOM 682 C CA . ARG A 1 89 ? 11.123 4.771 13.612 1.00 95.06 89 ARG A CA 1
ATOM 683 C C . ARG A 1 89 ? 11.215 4.834 15.133 1.00 95.06 89 ARG A C 1
ATOM 685 O O . ARG A 1 89 ? 10.588 4.010 15.793 1.00 95.06 89 ARG A O 1
ATOM 692 N N . THR A 1 90 ? 11.941 5.806 15.681 1.00 95.75 90 THR A N 1
ATOM 693 C CA . THR A 1 90 ? 12.083 5.972 17.136 1.00 95.75 90 THR A CA 1
ATOM 694 C C . THR A 1 90 ? 10.718 6.141 17.803 1.00 95.75 90 THR A C 1
ATOM 696 O O . THR A 1 90 ? 10.422 5.454 18.776 1.00 95.75 90 THR A O 1
ATOM 699 N N . CYS A 1 91 ? 9.828 6.966 17.238 1.00 95.25 91 CYS A N 1
ATOM 700 C CA . CYS A 1 91 ? 8.478 7.148 17.781 1.00 95.25 91 CYS A CA 1
ATOM 701 C C . CYS A 1 91 ? 7.645 5.854 17.781 1.00 95.25 91 CYS A C 1
ATOM 703 O O . CYS A 1 91 ? 6.859 5.613 18.698 1.00 95.25 91 CYS A O 1
ATOM 705 N N . LEU A 1 92 ? 7.790 5.014 16.755 1.00 94.94 92 LEU A N 1
ATOM 706 C CA . LEU A 1 92 ? 7.110 3.720 16.676 1.00 94.94 92 LEU A CA 1
ATOM 707 C C . LEU A 1 92 ? 7.707 2.698 17.660 1.00 94.94 92 LEU A C 1
ATOM 709 O O . LEU A 1 92 ? 6.960 1.935 18.276 1.00 94.94 92 LEU A O 1
ATOM 713 N N . GLU A 1 93 ? 9.027 2.698 17.849 1.00 95.19 93 GLU A N 1
ATOM 714 C CA . GLU A 1 93 ? 9.708 1.874 18.855 1.00 95.19 93 GLU A CA 1
ATOM 715 C C . GLU A 1 93 ? 9.252 2.252 20.275 1.00 95.19 93 GLU A C 1
ATOM 717 O O . GLU A 1 93 ? 8.831 1.377 21.035 1.00 95.19 93 GLU A O 1
ATOM 722 N N . GLU A 1 94 ? 9.211 3.548 20.599 1.00 95.19 94 GLU A N 1
ATOM 723 C CA . GLU A 1 94 ? 8.691 4.079 21.870 1.00 95.19 94 GLU A CA 1
ATOM 724 C C . GLU A 1 94 ? 7.202 3.761 22.089 1.00 95.19 94 GLU A C 1
ATOM 726 O O . GLU A 1 94 ? 6.751 3.586 23.224 1.00 95.19 94 GLU A O 1
ATOM 731 N N . ALA A 1 95 ? 6.424 3.631 21.010 1.00 92.94 95 ALA A N 1
ATOM 732 C CA . ALA A 1 95 ? 5.027 3.207 21.072 1.00 92.94 95 ALA A CA 1
ATOM 733 C C . ALA A 1 95 ? 4.851 1.705 21.380 1.00 92.94 95 ALA A C 1
ATOM 735 O O . ALA A 1 95 ? 3.715 1.259 21.577 1.00 92.94 95 ALA A O 1
ATOM 736 N N . GLY A 1 96 ? 5.948 0.943 21.455 1.00 93.06 96 GLY A N 1
ATOM 737 C CA . GLY A 1 96 ? 5.962 -0.494 21.723 1.00 93.06 96 GLY A CA 1
ATOM 738 C C . GLY A 1 96 ? 5.923 -1.365 20.467 1.00 93.06 96 GLY A C 1
ATOM 739 O O . GLY A 1 96 ? 5.667 -2.559 20.577 1.00 93.06 96 GLY A O 1
ATOM 740 N N . LEU A 1 97 ? 6.167 -0.803 19.276 1.00 94.19 97 LEU A N 1
ATOM 741 C CA . LEU A 1 97 ? 6.152 -1.546 18.006 1.00 94.19 97 LEU A CA 1
ATOM 742 C C . LEU A 1 97 ? 7.544 -2.027 17.566 1.00 94.19 97 LEU A C 1
ATOM 744 O O . LEU A 1 97 ? 7.706 -2.467 16.432 1.00 94.19 97 LEU A O 1
ATOM 748 N N . GLY A 1 98 ? 8.554 -1.967 18.439 1.00 92.94 98 GLY A N 1
ATOM 749 C CA . GLY A 1 98 ? 9.944 -2.271 18.082 1.00 92.94 98 GLY A CA 1
ATOM 750 C C . GLY A 1 98 ? 10.176 -3.687 17.538 1.00 92.94 98 GLY A C 1
ATOM 751 O O . GLY A 1 98 ? 10.904 -3.846 16.559 1.00 92.94 98 GLY A O 1
ATOM 752 N N . GLU A 1 99 ? 9.529 -4.711 18.107 1.00 91.19 99 GLU A N 1
ATOM 753 C CA . GLU A 1 99 ? 9.629 -6.093 17.599 1.00 91.19 99 GLU A CA 1
ATOM 754 C C . GLU A 1 99 ? 8.998 -6.225 16.203 1.00 91.19 99 GLU A C 1
ATOM 756 O O . GLU A 1 99 ? 9.628 -6.725 15.271 1.00 91.19 99 GLU A O 1
ATOM 761 N N . CYS A 1 100 ? 7.780 -5.698 16.050 1.00 92.56 100 CYS A N 1
ATOM 762 C CA . CYS A 1 100 ? 7.017 -5.631 14.799 1.00 92.56 100 CYS A CA 1
ATOM 763 C C . CYS A 1 100 ? 7.831 -4.916 13.693 1.00 92.56 100 CYS A C 1
ATOM 765 O O . CYS A 1 100 ? 7.940 -5.412 12.570 1.00 92.56 100 CYS A O 1
ATOM 767 N N . LEU A 1 101 ? 8.487 -3.796 14.026 1.00 93.56 101 LEU A N 1
ATOM 768 C CA . LEU A 1 101 ? 9.352 -3.046 13.111 1.00 93.56 101 LEU A CA 1
ATOM 769 C C . LEU A 1 101 ? 10.655 -3.762 12.761 1.00 93.56 101 LEU A C 1
ATOM 771 O O . LEU A 1 101 ? 11.090 -3.705 11.611 1.00 93.56 101 LEU A O 1
ATOM 775 N N . SER A 1 102 ? 11.294 -4.409 13.734 1.00 93.19 102 SER A N 1
ATOM 776 C CA . SER A 1 102 ? 12.548 -5.134 13.505 1.00 93.19 102 SER A CA 1
ATOM 777 C C . SER A 1 102 ? 12.336 -6.291 12.533 1.00 93.19 102 SER A C 1
ATOM 779 O O . SER A 1 102 ? 13.133 -6.471 11.611 1.00 93.19 102 SER A O 1
ATOM 781 N N . GLU A 1 103 ? 11.226 -7.018 12.686 1.00 93.81 103 GLU A N 1
ATOM 782 C CA . GLU A 1 103 ? 10.833 -8.068 11.747 1.00 93.81 103 GLU A CA 1
ATOM 783 C C . GLU A 1 103 ? 10.541 -7.500 10.355 1.00 93.81 103 GLU A C 1
ATOM 785 O O . GLU A 1 103 ? 11.066 -7.998 9.355 1.00 93.81 103 GLU A O 1
ATOM 790 N N . TYR A 1 104 ? 9.743 -6.429 10.281 1.00 94.56 104 TYR A N 1
ATOM 791 C CA . TYR A 1 104 ? 9.438 -5.755 9.021 1.00 94.56 104 TYR A CA 1
ATOM 792 C C . TYR A 1 104 ? 10.714 -5.340 8.276 1.00 94.56 104 TYR A C 1
ATOM 794 O O . TYR A 1 104 ? 10.887 -5.685 7.110 1.00 94.56 104 TYR A O 1
ATOM 802 N N . LEU A 1 105 ? 11.645 -4.665 8.955 1.00 94.69 105 LEU A N 1
ATOM 803 C CA . LEU A 1 105 ? 12.902 -4.207 8.362 1.00 94.69 105 LEU A CA 1
ATOM 804 C C . LEU A 1 105 ? 13.831 -5.355 7.966 1.00 94.69 105 LEU A C 1
ATOM 806 O O . LEU A 1 105 ? 14.504 -5.262 6.940 1.00 94.69 105 LEU A O 1
ATOM 810 N N . SER A 1 106 ? 13.875 -6.429 8.757 1.00 94.75 106 SER A N 1
ATOM 811 C CA . SER A 1 106 ? 14.650 -7.632 8.438 1.00 94.75 106 SER A CA 1
ATOM 812 C C . SER A 1 106 ? 14.168 -8.260 7.128 1.00 94.75 106 SER A C 1
ATOM 814 O O . SER A 1 106 ? 14.956 -8.476 6.204 1.00 94.75 106 SER A O 1
ATOM 816 N N . ARG A 1 107 ? 12.852 -8.469 7.003 1.00 95.00 107 ARG A N 1
ATOM 817 C CA . ARG A 1 107 ? 12.237 -9.036 5.795 1.00 95.00 107 ARG A CA 1
ATOM 818 C C . ARG A 1 107 ? 12.322 -8.091 4.604 1.00 95.00 107 ARG A C 1
ATOM 820 O O . ARG A 1 107 ? 12.604 -8.551 3.502 1.00 95.00 107 ARG A O 1
ATOM 827 N N . LEU A 1 108 ? 12.134 -6.789 4.817 1.00 95.25 108 LEU A N 1
ATOM 828 C CA . LEU A 1 108 ? 12.278 -5.793 3.760 1.00 95.25 108 LEU A CA 1
ATOM 829 C C . LEU A 1 108 ? 13.708 -5.799 3.222 1.00 95.25 108 LEU A C 1
ATOM 831 O O . LEU A 1 108 ? 13.897 -5.896 2.021 1.00 95.25 108 LEU A O 1
ATOM 835 N N . ARG A 1 109 ? 14.726 -5.813 4.092 1.00 95.25 109 ARG A N 1
ATOM 836 C CA . ARG A 1 109 ? 16.130 -5.917 3.667 1.00 95.25 109 ARG A CA 1
ATOM 837 C C . ARG A 1 109 ? 16.394 -7.178 2.839 1.00 95.25 109 ARG A C 1
ATOM 839 O O . ARG A 1 109 ? 17.147 -7.118 1.871 1.00 95.25 109 ARG A O 1
ATOM 846 N N . ALA A 1 110 ? 15.797 -8.312 3.204 1.00 95.44 110 ALA A N 1
ATOM 847 C CA . ALA A 1 110 ? 15.921 -9.546 2.427 1.00 95.44 110 ALA A CA 1
ATOM 848 C C . ALA A 1 110 ? 15.289 -9.422 1.025 1.00 95.44 110 ALA A C 1
ATOM 850 O O . ALA A 1 110 ? 15.861 -9.910 0.057 1.00 95.44 110 ALA A O 1
ATOM 851 N N . LEU A 1 111 ? 14.150 -8.735 0.900 1.00 95.12 111 LEU A N 1
ATOM 852 C CA . LEU A 1 111 ? 13.527 -8.456 -0.399 1.00 95.12 111 LEU A CA 1
ATOM 853 C C . LEU A 1 111 ? 14.363 -7.474 -1.227 1.00 95.12 111 LEU A C 1
ATOM 855 O O . LEU A 1 111 ? 14.630 -7.725 -2.396 1.00 95.12 111 LEU A O 1
ATOM 859 N N . GLU A 1 112 ? 14.828 -6.395 -0.606 1.00 93.81 112 GLU A N 1
ATOM 860 C CA . GLU A 1 112 ? 15.605 -5.339 -1.261 1.00 93.81 112 GLU A CA 1
ATOM 861 C C . GLU A 1 112 ? 16.986 -5.814 -1.723 1.00 93.81 112 GLU A C 1
ATOM 863 O O . GLU A 1 112 ? 17.496 -5.382 -2.752 1.00 93.81 112 GLU A O 1
ATOM 868 N N . SER A 1 113 ? 17.587 -6.771 -1.014 1.00 92.25 113 SER A N 1
ATOM 869 C CA . SER A 1 113 ? 18.830 -7.419 -1.461 1.00 92.25 113 SER A CA 1
ATOM 870 C C . SER A 1 113 ? 18.640 -8.348 -2.665 1.00 92.25 113 SER A C 1
ATOM 872 O O . SER A 1 113 ? 19.619 -8.668 -3.336 1.00 92.25 113 SER A O 1
ATOM 874 N N . ALA A 1 114 ? 17.400 -8.741 -2.965 1.00 91.19 114 ALA A N 1
ATOM 875 C CA . ALA A 1 114 ? 17.016 -9.492 -4.157 1.00 91.19 114 ALA A CA 1
ATOM 876 C C . ALA A 1 114 ? 16.286 -8.613 -5.195 1.00 91.19 114 ALA A C 1
ATOM 878 O O . ALA A 1 114 ? 15.612 -9.144 -6.079 1.00 91.19 114 ALA A O 1
ATOM 879 N N . ARG A 1 115 ? 16.393 -7.279 -5.084 1.00 91.00 115 ARG A N 1
ATOM 880 C CA . ARG A 1 115 ? 15.719 -6.323 -5.968 1.00 91.00 115 ARG A CA 1
ATOM 881 C C . ARG A 1 115 ? 16.093 -6.592 -7.441 1.00 91.00 115 ARG A C 1
ATOM 883 O O . ARG A 1 115 ? 17.283 -6.586 -7.770 1.00 91.00 115 ARG A O 1
ATOM 890 N N . PRO A 1 116 ? 15.110 -6.807 -8.333 1.00 90.50 116 PRO A N 1
ATOM 891 C CA . PRO A 1 116 ? 15.367 -7.039 -9.750 1.00 90.50 116 PRO A CA 1
ATOM 892 C C . PRO A 1 116 ? 15.815 -5.757 -10.462 1.00 90.50 116 PRO A C 1
ATOM 894 O O . PRO A 1 116 ? 15.476 -4.643 -10.059 1.00 90.50 116 PRO A O 1
ATOM 897 N N . VAL A 1 117 ? 16.573 -5.929 -11.546 1.00 84.31 117 VAL A N 1
ATOM 898 C CA . VAL A 1 117 ? 17.036 -4.834 -12.413 1.00 84.31 117 VAL A CA 1
ATOM 899 C C . VAL A 1 117 ? 15.928 -4.446 -13.402 1.00 84.31 117 VAL A C 1
ATOM 901 O O . VAL A 1 117 ? 15.152 -5.303 -13.824 1.00 84.31 117 VAL A O 1
ATOM 904 N N . ILE A 1 118 ? 15.857 -3.165 -13.780 1.00 78.56 118 ILE A N 1
ATOM 905 C CA . ILE A 1 118 ? 14.926 -2.679 -14.810 1.00 78.56 118 ILE A CA 1
ATOM 906 C C . ILE A 1 118 ? 15.366 -3.035 -16.234 1.00 78.56 118 ILE A C 1
ATOM 908 O O . ILE A 1 118 ? 16.553 -3.211 -16.513 1.00 78.56 118 ILE A O 1
ATOM 912 N N . GLY A 1 119 ? 14.409 -3.046 -17.163 1.00 68.06 119 GLY A N 1
ATOM 913 C CA . GLY A 1 119 ? 14.633 -3.387 -18.566 1.00 68.06 119 GLY A CA 1
ATOM 914 C C . GLY A 1 119 ? 14.956 -4.870 -18.777 1.00 68.06 119 GLY A C 1
ATOM 915 O O . GLY A 1 119 ? 15.151 -5.616 -17.827 1.00 68.06 119 GLY A O 1
ATOM 916 N N . GLY A 1 120 ? 14.998 -5.311 -20.039 1.00 62.28 120 GLY A N 1
ATOM 917 C CA . GLY A 1 120 ? 15.340 -6.694 -20.407 1.00 62.28 120 GLY A CA 1
ATOM 918 C C . GLY A 1 120 ? 14.254 -7.436 -21.193 1.00 62.28 120 GLY A C 1
ATOM 919 O O . GLY A 1 120 ? 13.359 -6.823 -21.781 1.00 62.28 120 GLY A O 1
ATOM 920 N N . ASP A 1 121 ? 14.386 -8.762 -21.273 1.00 64.25 121 ASP A N 1
ATOM 921 C CA . ASP A 1 121 ? 13.434 -9.649 -21.950 1.00 64.25 121 ASP A CA 1
ATOM 922 C C . ASP A 1 121 ? 12.193 -9.942 -21.072 1.00 64.25 121 ASP A C 1
ATOM 924 O O . ASP A 1 121 ? 11.985 -9.316 -20.035 1.00 64.25 121 ASP A O 1
ATOM 928 N N . TYR A 1 122 ? 11.330 -10.877 -21.491 1.00 59.97 122 TYR A N 1
ATOM 929 C CA . TYR A 1 122 ? 10.117 -11.243 -20.741 1.00 59.97 122 TYR A CA 1
ATOM 930 C C . TYR A 1 122 ? 10.390 -11.688 -19.290 1.00 59.97 122 TYR A C 1
ATOM 932 O O . TYR A 1 122 ? 9.505 -11.537 -18.450 1.00 59.97 122 TYR A O 1
ATOM 940 N N . ARG A 1 123 ? 11.590 -12.200 -18.974 1.00 65.88 123 ARG A N 1
ATOM 941 C CA . ARG A 1 123 ? 11.911 -12.730 -17.638 1.00 65.88 123 ARG A CA 1
ATOM 942 C C . ARG A 1 123 ? 11.956 -11.636 -16.575 1.00 65.88 123 ARG A C 1
ATOM 944 O O . ARG A 1 123 ? 11.621 -11.895 -15.428 1.00 65.88 123 ARG A O 1
ATOM 951 N N . CYS A 1 124 ? 12.271 -10.402 -16.961 1.00 79.12 124 CYS A N 1
ATOM 952 C CA . CYS A 1 124 ? 12.323 -9.280 -16.027 1.00 79.12 124 CYS A CA 1
ATOM 953 C C . CYS A 1 124 ? 10.941 -8.940 -15.447 1.00 79.12 124 CYS A C 1
ATOM 955 O O . CYS A 1 124 ? 10.845 -8.575 -14.278 1.00 79.12 124 CYS A O 1
ATOM 957 N N . PHE A 1 125 ? 9.855 -9.127 -16.205 1.00 85.44 125 PHE A N 1
ATOM 958 C CA . PHE A 1 125 ? 8.495 -8.960 -15.679 1.00 85.44 125 PHE A CA 1
ATOM 959 C C . PHE A 1 125 ? 8.121 -10.072 -14.692 1.00 85.44 125 PHE A C 1
ATOM 961 O O . PHE A 1 125 ? 7.504 -9.798 -13.658 1.00 85.44 125 PHE A O 1
ATOM 968 N N . ASP A 1 126 ? 8.541 -11.304 -14.986 1.00 86.44 126 ASP A N 1
ATOM 969 C CA . ASP A 1 126 ? 8.329 -12.470 -14.124 1.00 86.44 126 ASP A CA 1
ATOM 970 C C . ASP A 1 126 ? 9.114 -12.384 -12.806 1.00 86.44 126 ASP A C 1
ATOM 972 O O . ASP A 1 126 ? 8.699 -12.998 -11.828 1.00 86.44 126 ASP A O 1
ATOM 976 N N . ASP A 1 127 ? 10.179 -11.579 -12.747 1.00 90.06 127 ASP A N 1
ATOM 977 C CA . ASP A 1 127 ? 10.927 -11.291 -11.518 1.00 90.06 127 ASP A CA 1
ATOM 978 C C . ASP A 1 127 ? 10.376 -10.059 -10.772 1.00 90.06 127 ASP A C 1
ATOM 980 O O . ASP A 1 127 ? 10.186 -10.084 -9.550 1.00 90.06 127 ASP A O 1
ATOM 984 N N . VAL A 1 128 ? 10.063 -8.973 -11.496 1.00 91.56 128 VAL A N 1
ATOM 985 C CA . VAL A 1 128 ? 9.556 -7.719 -10.906 1.00 91.56 128 VAL A CA 1
ATOM 986 C C . VAL A 1 128 ? 8.199 -7.918 -10.252 1.00 91.56 128 VAL A C 1
ATOM 988 O O . VAL A 1 128 ? 7.969 -7.408 -9.153 1.00 91.56 128 VAL A O 1
ATOM 991 N N . ARG A 1 129 ? 7.293 -8.671 -10.877 1.00 92.31 129 ARG A N 1
ATOM 992 C CA . ARG A 1 129 ? 5.953 -8.857 -10.324 1.00 92.31 129 ARG A CA 1
ATOM 993 C C . ARG A 1 129 ? 5.981 -9.560 -8.953 1.00 92.31 129 ARG A C 1
ATOM 995 O O . ARG A 1 129 ? 5.449 -8.971 -8.012 1.00 92.31 129 ARG A O 1
ATOM 1002 N N . PRO A 1 130 ? 6.589 -10.749 -8.772 1.00 93.75 130 PRO A N 1
ATOM 1003 C CA . PRO A 1 130 ? 6.685 -11.393 -7.461 1.00 93.75 130 PRO A CA 1
ATOM 1004 C C . PRO A 1 130 ? 7.419 -10.549 -6.419 1.00 93.75 130 PRO A C 1
ATOM 1006 O O . PRO A 1 130 ? 7.033 -10.561 -5.248 1.00 93.75 130 PRO A O 1
ATOM 1009 N N . TYR A 1 131 ? 8.441 -9.795 -6.831 1.00 94.44 131 TYR A N 1
ATOM 1010 C CA . TYR A 1 131 ? 9.123 -8.838 -5.963 1.00 94.44 131 TYR A CA 1
ATOM 1011 C C . TYR A 1 131 ? 8.153 -7.763 -5.443 1.00 94.44 131 TYR A C 1
ATOM 1013 O O . TYR A 1 131 ? 7.988 -7.622 -4.228 1.00 94.44 131 TYR A O 1
ATOM 1021 N N . ARG A 1 132 ? 7.437 -7.070 -6.343 1.00 94.00 132 ARG A N 1
ATOM 1022 C CA . ARG A 1 132 ? 6.443 -6.036 -5.994 1.00 94.00 132 ARG A CA 1
ATOM 1023 C C . ARG A 1 132 ? 5.329 -6.605 -5.119 1.00 94.00 132 ARG A C 1
ATOM 1025 O O . ARG A 1 132 ? 5.000 -6.018 -4.090 1.00 94.00 132 ARG A O 1
ATOM 1032 N N . GLU A 1 133 ? 4.801 -7.779 -5.475 1.00 94.94 133 GLU A N 1
ATOM 1033 C CA . GLU A 1 133 ? 3.798 -8.482 -4.669 1.00 94.94 133 GLU A CA 1
ATOM 1034 C C . GLU A 1 133 ? 4.328 -8.775 -3.254 1.00 94.94 133 GLU A C 1
ATOM 1036 O O . GLU A 1 133 ? 3.615 -8.566 -2.273 1.00 94.94 133 GLU A O 1
ATOM 1041 N N . SER A 1 134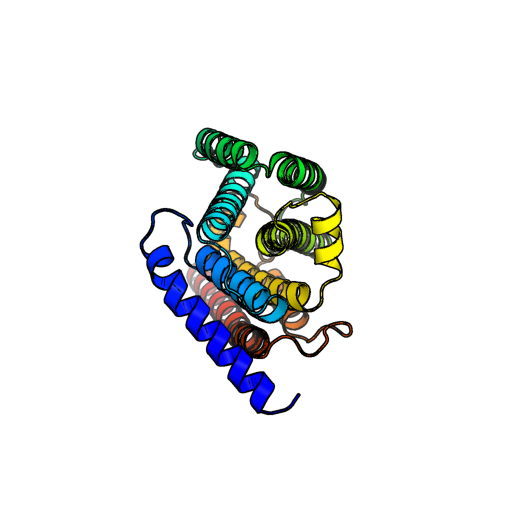 ? 5.580 -9.217 -3.119 1.00 95.62 134 SER A N 1
ATOM 1042 C CA . SER A 1 134 ? 6.180 -9.555 -1.823 1.00 95.62 134 SER A CA 1
ATOM 1043 C C . SER A 1 134 ? 6.387 -8.332 -0.931 1.00 95.62 134 SER 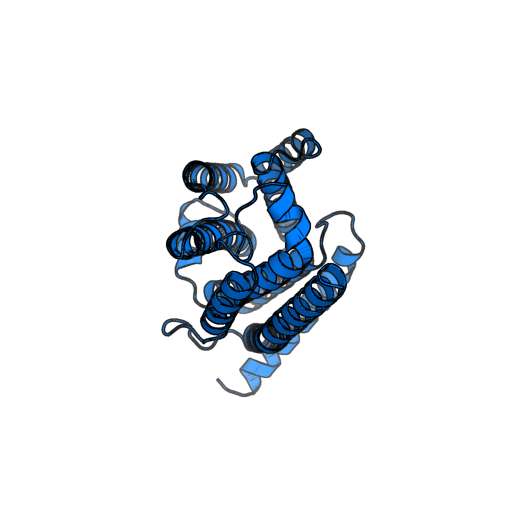A C 1
ATOM 1045 O O . SER A 1 134 ? 6.063 -8.392 0.258 1.00 95.62 134 SER A O 1
ATOM 1047 N N . VAL A 1 135 ? 6.869 -7.218 -1.494 1.00 95.06 135 VAL A N 1
ATOM 1048 C CA . VAL A 1 135 ? 7.022 -5.942 -0.774 1.00 95.06 135 VAL A CA 1
ATOM 1049 C C . VAL A 1 135 ? 5.655 -5.424 -0.321 1.00 95.06 135 VAL A C 1
ATOM 1051 O O . VAL A 1 135 ? 5.456 -5.162 0.867 1.00 95.06 135 VAL A O 1
ATOM 1054 N N . ALA A 1 136 ? 4.676 -5.378 -1.230 1.00 94.56 136 ALA A N 1
ATOM 1055 C CA . ALA A 1 136 ? 3.320 -4.927 -0.928 1.00 94.56 136 ALA A CA 1
ATOM 1056 C C . ALA A 1 136 ? 2.633 -5.805 0.133 1.00 94.56 136 ALA A C 1
ATOM 1058 O O . ALA A 1 136 ? 1.990 -5.291 1.051 1.00 94.56 136 ALA A O 1
ATOM 1059 N N . ARG A 1 137 ? 2.793 -7.135 0.055 1.00 95.12 137 ARG A N 1
ATOM 1060 C CA . ARG A 1 137 ? 2.272 -8.059 1.076 1.00 95.12 137 ARG A CA 1
ATOM 1061 C C . ARG A 1 137 ? 2.930 -7.822 2.425 1.00 95.12 137 ARG A C 1
ATOM 1063 O O . ARG A 1 137 ? 2.217 -7.788 3.423 1.00 95.12 137 ARG A O 1
ATOM 1070 N N . LEU A 1 138 ? 4.251 -7.665 2.481 1.00 95.81 138 LEU A N 1
ATOM 1071 C CA . LEU A 1 138 ? 4.964 -7.417 3.733 1.00 95.81 138 LEU A CA 1
ATOM 1072 C C . LEU A 1 138 ? 4.482 -6.126 4.411 1.00 95.81 138 LEU A C 1
ATOM 1074 O O . LEU A 1 138 ? 4.164 -6.145 5.603 1.00 95.81 138 LEU A O 1
ATOM 1078 N N . ALA A 1 139 ? 4.385 -5.035 3.651 1.00 95.25 139 ALA A N 1
ATOM 1079 C CA . ALA A 1 139 ? 3.890 -3.753 4.137 1.00 95.25 139 ALA A CA 1
ATOM 1080 C C . ALA A 1 139 ? 2.450 -3.857 4.658 1.00 95.25 139 ALA A C 1
ATOM 1082 O O . ALA A 1 139 ? 2.175 -3.554 5.823 1.00 95.25 139 ALA A O 1
ATOM 1083 N N . LEU A 1 140 ? 1.537 -4.386 3.837 1.00 95.56 140 LEU A N 1
ATOM 1084 C CA . LEU A 1 140 ? 0.127 -4.505 4.198 1.00 95.56 140 LEU A CA 1
ATOM 1085 C C . LEU A 1 140 ? -0.099 -5.447 5.387 1.00 95.56 140 LEU A C 1
ATOM 1087 O O . LEU A 1 140 ? -0.911 -5.142 6.258 1.00 95.56 140 LEU A O 1
ATOM 1091 N N . CYS A 1 141 ? 0.609 -6.576 5.452 1.00 95.19 141 CYS A N 1
ATOM 1092 C CA . CYS A 1 141 ? 0.475 -7.518 6.563 1.00 95.19 141 CYS A CA 1
ATOM 1093 C C . CYS A 1 141 ? 1.000 -6.918 7.868 1.00 95.19 141 CYS A C 1
ATOM 1095 O O . CYS A 1 141 ? 0.387 -7.117 8.914 1.00 95.19 141 CYS A O 1
ATOM 1097 N N . THR A 1 142 ? 2.075 -6.129 7.816 1.00 96.00 142 THR A N 1
ATOM 1098 C CA . THR A 1 142 ? 2.560 -5.378 8.982 1.00 96.00 142 THR A CA 1
ATOM 1099 C C . THR A 1 142 ? 1.548 -4.314 9.412 1.00 96.00 142 THR A C 1
ATOM 1101 O O . THR A 1 142 ? 1.198 -4.237 10.589 1.00 96.00 142 THR A O 1
ATOM 1104 N N . ALA A 1 143 ? 0.990 -3.553 8.466 1.00 96.25 143 ALA A N 1
ATOM 1105 C CA . ALA A 1 143 ? -0.060 -2.573 8.742 1.00 96.25 143 ALA A CA 1
ATOM 1106 C C . ALA A 1 143 ? -1.309 -3.227 9.367 1.00 96.25 143 ALA A C 1
ATOM 1108 O O . ALA A 1 143 ? -1.867 -2.714 10.340 1.00 96.25 143 ALA A O 1
ATOM 1109 N N . ALA A 1 144 ? -1.724 -4.389 8.854 1.00 95.00 144 ALA A N 1
ATOM 1110 C CA . ALA A 1 144 ? -2.822 -5.175 9.403 1.00 95.00 144 ALA A CA 1
ATOM 1111 C C . ALA A 1 144 ? -2.497 -5.714 10.801 1.00 95.00 144 ALA A C 1
ATOM 1113 O O . ALA A 1 144 ? -3.335 -5.616 11.697 1.00 95.00 144 ALA A O 1
ATOM 1114 N N . ALA A 1 145 ? -1.280 -6.216 11.024 1.00 94.38 145 ALA A N 1
ATOM 1115 C CA . ALA A 1 145 ? -0.834 -6.675 12.333 1.00 94.38 145 ALA A CA 1
ATOM 1116 C C . ALA A 1 145 ? -0.899 -5.543 13.368 1.00 94.38 145 ALA A C 1
ATOM 1118 O O . ALA A 1 145 ? -1.486 -5.734 14.433 1.00 94.38 145 ALA A O 1
ATOM 1119 N N . ILE A 1 146 ? -0.412 -4.345 13.020 1.00 94.75 146 ILE A N 1
ATOM 1120 C CA . ILE A 1 146 ? -0.526 -3.147 13.859 1.00 94.75 146 ILE A CA 1
ATOM 1121 C C . ILE A 1 146 ? -2.000 -2.834 14.125 1.00 94.75 146 ILE A C 1
ATOM 1123 O O . ILE A 1 146 ? -2.401 -2.729 15.282 1.00 94.75 146 ILE A O 1
ATOM 1127 N N . ALA A 1 147 ? -2.826 -2.713 13.085 1.00 94.31 147 ALA A N 1
ATOM 1128 C CA . ALA A 1 147 ? -4.222 -2.292 13.208 1.00 94.31 147 ALA A CA 1
ATOM 1129 C C . ALA A 1 147 ? -5.098 -3.266 14.017 1.00 94.31 147 ALA A C 1
ATOM 1131 O O . ALA A 1 147 ? -6.014 -2.849 14.733 1.00 94.31 147 ALA A O 1
ATOM 1132 N N . LEU A 1 148 ? -4.847 -4.568 13.889 1.00 90.81 148 LEU A N 1
ATOM 1133 C CA . LEU A 1 148 ? -5.726 -5.617 14.403 1.00 90.81 148 LEU A CA 1
ATOM 1134 C C . LEU A 1 148 ? -5.241 -6.214 15.728 1.00 90.81 148 LEU A C 1
ATOM 1136 O O . LEU A 1 148 ? -6.068 -6.710 16.491 1.00 90.81 148 LEU A O 1
ATOM 1140 N N . ASN A 1 149 ? -3.947 -6.110 16.051 1.00 87.69 149 ASN A N 1
ATOM 1141 C CA . ASN A 1 149 ? -3.367 -6.705 17.254 1.00 87.69 149 ASN A CA 1
ATOM 1142 C C . ASN A 1 149 ? -2.754 -5.625 18.162 1.00 87.69 149 ASN A C 1
ATOM 1144 O O . ASN A 1 149 ? -1.769 -4.985 17.785 1.00 87.69 149 ASN A O 1
ATOM 1148 N N . PRO A 1 150 ? -3.295 -5.411 19.380 1.00 77.69 150 PRO A N 1
ATOM 1149 C CA . PRO A 1 150 ? -2.795 -4.394 20.307 1.00 77.69 150 PRO A CA 1
ATOM 1150 C C . PRO A 1 150 ? -1.295 -4.517 20.597 1.00 77.69 150 PRO A C 1
ATOM 1152 O O . PRO A 1 150 ? -0.608 -3.497 20.626 1.00 77.69 150 PRO A O 1
ATOM 1155 N N . ASP A 1 151 ? -0.802 -5.751 20.705 1.00 79.81 151 ASP A N 1
ATOM 1156 C CA . ASP A 1 151 ? 0.571 -6.071 21.101 1.00 79.81 151 ASP A CA 1
ATOM 1157 C C . ASP A 1 151 ? 1.521 -6.337 19.912 1.00 79.81 151 ASP A C 1
ATOM 1159 O O . ASP A 1 151 ? 2.598 -6.855 20.177 1.00 79.81 151 ASP A O 1
ATOM 1163 N N . CYS A 1 152 ? 1.113 -6.065 18.651 1.00 78.50 152 CYS A N 1
ATOM 1164 C CA . CYS A 1 152 ? 1.774 -6.468 17.380 1.00 78.50 152 CYS A CA 1
ATOM 1165 C C . CYS A 1 152 ? 3.083 -7.261 17.544 1.00 78.50 152 CYS A C 1
ATOM 1167 O O . CYS A 1 152 ? 4.142 -6.682 17.790 1.00 78.50 152 CYS A O 1
ATOM 1169 N N . ARG A 1 153 ? 3.025 -8.576 17.331 1.00 81.69 153 ARG A N 1
ATOM 1170 C CA . ARG A 1 153 ? 4.189 -9.472 17.366 1.00 81.69 153 ARG A CA 1
ATOM 1171 C C . ARG A 1 153 ? 4.525 -10.002 15.977 1.00 81.69 153 ARG A C 1
ATOM 1173 O O . ARG A 1 153 ? 3.685 -10.001 15.083 1.00 81.69 153 ARG A O 1
ATOM 1180 N N . GLU A 1 154 ? 5.722 -10.567 15.824 1.00 79.31 154 GLU A N 1
ATOM 1181 C CA . GLU A 1 154 ? 6.188 -11.211 14.581 1.00 79.31 154 GLU A CA 1
ATOM 1182 C C . GLU A 1 154 ? 5.141 -12.165 13.973 1.00 79.31 154 GLU A C 1
ATOM 1184 O O . GLU A 1 154 ? 4.792 -12.083 12.793 1.00 79.31 154 GLU A O 1
ATOM 1189 N N . ARG A 1 155 ? 4.589 -13.055 14.807 1.00 81.94 155 ARG A N 1
ATOM 1190 C CA . ARG A 1 155 ? 3.585 -14.048 14.395 1.00 81.94 155 ARG A CA 1
ATOM 1191 C C . ARG A 1 155 ? 2.322 -13.419 13.802 1.00 81.94 155 ARG A C 1
ATOM 1193 O O . ARG A 1 155 ? 1.657 -14.060 12.994 1.00 81.94 155 ARG A O 1
ATOM 1200 N N . ASP A 1 156 ? 2.003 -12.185 14.185 1.00 84.44 156 ASP A N 1
ATOM 1201 C CA . ASP A 1 156 ? 0.791 -11.497 13.752 1.00 84.44 156 ASP A CA 1
ATOM 1202 C C . ASP A 1 156 ? 0.937 -11.003 12.303 1.00 84.44 156 ASP A C 1
ATOM 1204 O O . ASP A 1 156 ? -0.041 -11.004 11.557 1.00 84.44 156 ASP A O 1
ATOM 1208 N N . ILE A 1 157 ? 2.163 -10.672 11.869 1.00 85.50 157 ILE A N 1
ATOM 1209 C CA . ILE A 1 157 ? 2.466 -10.352 10.464 1.00 85.50 157 ILE A CA 1
ATOM 1210 C C . ILE A 1 157 ? 2.232 -11.587 9.591 1.00 85.50 157 ILE A C 1
ATOM 1212 O O . ILE A 1 157 ? 1.632 -11.483 8.526 1.00 85.50 157 ILE A O 1
ATOM 1216 N N . ARG A 1 158 ? 2.683 -12.765 10.042 1.00 85.56 158 ARG A N 1
ATOM 1217 C CA . ARG A 1 158 ? 2.475 -14.028 9.314 1.00 85.56 158 ARG A CA 1
ATOM 1218 C C . ARG A 1 158 ? 0.998 -14.412 9.282 1.00 85.56 158 ARG A C 1
ATOM 1220 O O . ARG A 1 158 ? 0.483 -14.724 8.219 1.00 85.56 158 ARG A O 1
ATOM 1227 N N . ALA A 1 159 ? 0.300 -14.301 10.413 1.00 84.56 159 ALA A N 1
ATOM 1228 C CA . ALA A 1 159 ? -1.130 -14.593 10.489 1.00 84.56 159 ALA A CA 1
ATOM 1229 C C . ALA A 1 159 ? -1.967 -13.713 9.543 1.00 84.56 159 ALA A C 1
ATOM 1231 O O . ALA A 1 159 ? -2.947 -14.187 8.975 1.00 84.56 159 ALA A O 1
ATOM 1232 N N . ALA A 1 160 ? -1.571 -12.453 9.331 1.00 86.06 160 ALA A N 1
ATOM 1233 C CA . ALA A 1 160 ? -2.237 -11.567 8.380 1.00 86.06 160 ALA A CA 1
ATOM 1234 C C . ALA A 1 160 ? -2.055 -11.988 6.906 1.00 86.06 160 ALA A C 1
ATOM 1236 O O . ALA A 1 160 ? -2.849 -11.570 6.067 1.00 86.06 160 ALA A O 1
ATOM 1237 N N . GLN A 1 161 ? -1.051 -12.808 6.569 1.00 84.06 161 GLN A N 1
ATOM 1238 C CA . GLN A 1 161 ? -0.844 -13.287 5.194 1.00 84.06 161 GLN A CA 1
ATOM 1239 C C . GLN A 1 161 ? -1.913 -14.295 4.761 1.00 84.06 161 GLN A C 1
ATOM 1241 O O . GLN A 1 161 ? -2.304 -14.299 3.595 1.00 84.06 161 GLN A O 1
ATOM 1246 N N . ASP A 1 162 ? -2.404 -15.102 5.701 1.00 83.44 162 ASP A N 1
ATOM 1247 C CA . ASP A 1 162 ? -3.413 -16.141 5.460 1.00 83.44 162 ASP A CA 1
ATOM 1248 C C . ASP A 1 162 ? -4.854 -15.606 5.584 1.00 83.44 162 ASP A C 1
ATOM 1250 O O . ASP A 1 162 ? -5.832 -16.356 5.563 1.00 83.44 162 ASP A O 1
ATOM 1254 N N . ASP A 1 163 ? -5.002 -14.290 5.737 1.00 86.06 163 ASP A N 1
ATOM 1255 C CA . ASP A 1 163 ? -6.266 -13.635 6.025 1.00 86.06 163 ASP A CA 1
ATOM 1256 C C . ASP A 1 163 ? -6.986 -13.176 4.744 1.00 86.06 163 ASP A C 1
ATOM 1258 O O . ASP A 1 163 ? -6.494 -12.356 3.966 1.00 86.06 163 ASP A O 1
ATOM 1262 N N . ASN A 1 164 ? -8.204 -13.680 4.536 1.00 83.69 164 ASN A N 1
ATOM 1263 C CA . ASN A 1 164 ? -8.983 -13.440 3.318 1.00 83.69 164 ASN A CA 1
ATOM 1264 C C . ASN A 1 164 ? -9.382 -11.974 3.100 1.00 83.69 164 ASN A C 1
ATOM 1266 O O . ASN A 1 164 ? -9.466 -11.513 1.954 1.00 83.69 164 ASN A O 1
ATOM 1270 N N . GLU A 1 165 ? -9.675 -11.232 4.172 1.00 86.50 165 GLU A N 1
ATOM 1271 C CA . GLU A 1 165 ? -9.989 -9.811 4.037 1.00 86.50 165 GLU A CA 1
ATOM 1272 C C . GLU A 1 165 ? -8.728 -9.004 3.731 1.00 86.50 165 GLU A C 1
ATOM 1274 O O . GLU A 1 165 ? -8.788 -8.079 2.916 1.00 86.50 165 GLU A O 1
ATOM 1279 N N . VAL A 1 166 ? -7.586 -9.390 4.308 1.00 88.81 166 VAL A N 1
ATOM 1280 C CA . VAL A 1 166 ? -6.284 -8.793 3.979 1.00 88.81 166 VAL A CA 1
ATOM 1281 C C . VAL A 1 166 ? -5.893 -9.096 2.529 1.00 88.81 166 VAL A C 1
ATOM 1283 O O . VAL A 1 166 ? -5.422 -8.190 1.848 1.00 88.81 166 VAL A O 1
ATOM 1286 N N . ASP A 1 167 ? -6.180 -10.287 1.987 1.00 90.00 167 ASP A N 1
ATOM 1287 C CA . ASP A 1 167 ? -5.960 -10.572 0.554 1.00 90.00 167 ASP A CA 1
ATOM 1288 C C . ASP A 1 167 ? -6.814 -9.671 -0.355 1.00 90.00 167 ASP A C 1
ATOM 1290 O O . ASP A 1 167 ? -6.356 -9.208 -1.401 1.00 90.00 167 ASP A O 1
ATOM 1294 N N . THR A 1 168 ? -8.043 -9.341 0.058 1.00 88.44 168 THR A N 1
ATOM 1295 C CA . THR A 1 168 ? -8.875 -8.388 -0.696 1.00 88.44 168 THR A CA 1
ATOM 1296 C C . THR A 1 168 ? -8.253 -6.986 -0.688 1.00 88.44 168 THR A C 1
ATOM 1298 O O . THR A 1 168 ? -8.228 -6.321 -1.724 1.00 88.44 168 THR A O 1
ATOM 1301 N N . LEU A 1 169 ? -7.720 -6.541 0.455 1.00 91.44 169 LEU A N 1
ATOM 1302 C CA . LEU A 1 169 ? -6.987 -5.273 0.552 1.00 91.44 169 LEU A CA 1
ATOM 1303 C C . LEU A 1 169 ? -5.705 -5.289 -0.283 1.00 91.44 169 LEU A C 1
ATOM 1305 O O . LEU A 1 169 ? -5.414 -4.302 -0.952 1.00 91.44 169 LEU A O 1
ATOM 1309 N N . PHE A 1 170 ? -4.988 -6.411 -0.299 1.00 93.12 170 PHE A N 1
ATOM 1310 C CA . PHE A 1 170 ? -3.799 -6.603 -1.122 1.00 93.12 170 PHE A CA 1
ATOM 1311 C C . PHE A 1 170 ? -4.123 -6.421 -2.604 1.00 93.12 170 PHE A C 1
ATOM 1313 O O . PHE A 1 170 ? -3.447 -5.670 -3.297 1.00 93.12 170 PHE A O 1
ATOM 1320 N N . ARG A 1 171 ? -5.203 -7.035 -3.092 1.00 92.50 171 ARG A N 1
ATOM 1321 C CA . ARG A 1 171 ? -5.638 -6.886 -4.488 1.00 92.50 171 ARG A CA 1
ATOM 1322 C C . ARG A 1 171 ? -5.959 -5.437 -4.847 1.00 92.50 171 ARG A C 1
ATOM 1324 O O . ARG A 1 171 ? -5.573 -4.987 -5.920 1.00 92.50 171 ARG A O 1
ATOM 1331 N N . ILE A 1 172 ? -6.625 -4.700 -3.954 1.00 91.38 172 ILE A N 1
ATOM 1332 C CA . ILE A 1 172 ? -6.876 -3.261 -4.136 1.00 91.38 172 ILE A CA 1
ATOM 1333 C C . ILE A 1 172 ? -5.550 -2.493 -4.176 1.00 91.38 172 ILE A C 1
ATOM 1335 O O . ILE A 1 172 ? -5.346 -1.690 -5.080 1.00 91.38 172 ILE A O 1
ATOM 1339 N N . LEU A 1 173 ? -4.639 -2.768 -3.239 1.00 93.31 173 LEU A N 1
ATOM 1340 C CA . LEU A 1 173 ? -3.320 -2.140 -3.184 1.00 93.31 173 LEU A CA 1
ATOM 1341 C C . LEU A 1 173 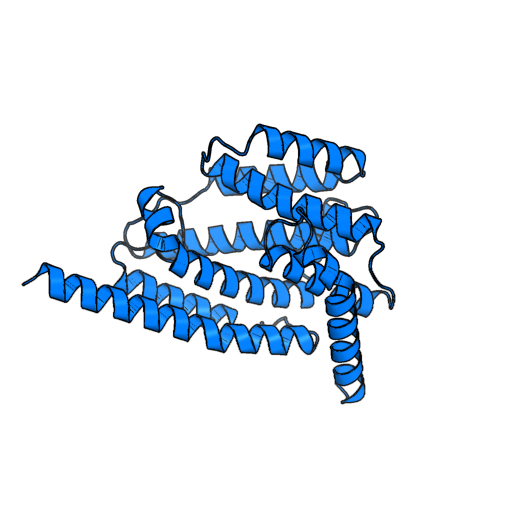? -2.531 -2.371 -4.479 1.00 93.31 173 LEU A C 1
ATOM 1343 O O . LEU A 1 173 ? -1.976 -1.417 -5.012 1.00 93.31 173 LEU A O 1
ATOM 1347 N N . MET A 1 174 ? -2.540 -3.587 -5.030 1.00 94.88 174 MET A N 1
ATOM 1348 C CA . MET A 1 174 ? -1.863 -3.878 -6.297 1.00 94.88 174 MET A CA 1
ATOM 1349 C C . MET A 1 174 ? -2.476 -3.121 -7.482 1.00 94.88 174 MET A C 1
ATOM 1351 O O . MET A 1 174 ? -1.745 -2.690 -8.367 1.00 94.88 174 MET A O 1
ATOM 1355 N N . GLN A 1 175 ? -3.798 -2.905 -7.504 1.00 94.00 175 GLN A N 1
ATOM 1356 C CA . GLN A 1 175 ? -4.420 -2.040 -8.517 1.00 94.00 175 GLN A CA 1
ATOM 1357 C C . GLN A 1 175 ? -3.954 -0.588 -8.372 1.00 94.00 175 GLN A C 1
ATOM 1359 O O . GLN A 1 175 ? -3.641 0.052 -9.372 1.00 94.00 175 GLN A O 1
ATOM 1364 N N . CYS A 1 176 ? -3.879 -0.080 -7.137 1.00 92.19 176 CYS A N 1
ATOM 1365 C CA . CYS A 1 176 ? -3.350 1.255 -6.870 1.00 92.19 176 CYS A CA 1
ATOM 1366 C C . CYS A 1 176 ? -1.893 1.377 -7.322 1.00 92.19 176 CYS A C 1
ATOM 1368 O O . CYS A 1 176 ? -1.578 2.342 -8.000 1.00 92.19 176 CYS A O 1
ATOM 1370 N N . GLN A 1 177 ? -1.041 0.392 -7.017 1.00 92.06 177 GLN A N 1
ATOM 1371 C CA . GLN A 1 177 ? 0.355 0.378 -7.463 1.00 92.06 177 GLN A CA 1
ATOM 1372 C C . GLN A 1 177 ? 0.473 0.369 -8.986 1.00 92.06 177 GLN A C 1
ATOM 1374 O O . GLN A 1 177 ? 1.286 1.095 -9.527 1.00 92.06 177 GLN A O 1
ATOM 1379 N N . ILE A 1 178 ? -0.361 -0.392 -9.702 1.00 94.06 178 ILE A N 1
ATOM 1380 C CA . ILE A 1 178 ? -0.356 -0.351 -11.172 1.00 94.06 178 ILE A CA 1
ATOM 1381 C C . ILE A 1 178 ? -0.716 1.047 -11.691 1.00 94.06 178 ILE A C 1
ATOM 1383 O O . ILE A 1 178 ? -0.133 1.503 -12.670 1.00 94.06 178 ILE A O 1
ATOM 1387 N N . ILE A 1 179 ? -1.694 1.717 -11.076 1.00 91.44 179 ILE A N 1
ATOM 1388 C CA . ILE A 1 179 ? -2.053 3.090 -11.452 1.00 91.44 179 ILE A CA 1
ATOM 1389 C C . ILE A 1 179 ? -0.884 4.039 -11.164 1.00 91.44 179 ILE A C 1
ATOM 1391 O O . ILE A 1 179 ? -0.570 4.856 -12.023 1.00 91.44 179 ILE A O 1
ATOM 1395 N N . ASP A 1 180 ? -0.249 3.907 -10.000 1.00 90.12 180 ASP A N 1
ATOM 1396 C CA . ASP A 1 180 ? 0.914 4.694 -9.574 1.00 90.12 180 ASP A CA 1
ATOM 1397 C C . ASP A 1 180 ? 2.076 4.531 -10.562 1.00 90.12 180 ASP A C 1
ATOM 1399 O O . ASP A 1 180 ? 2.491 5.505 -11.175 1.00 90.12 180 ASP A O 1
ATOM 1403 N N . ASP A 1 181 ? 2.469 3.291 -10.870 1.00 91.50 181 ASP A N 1
ATOM 1404 C CA . ASP A 1 181 ? 3.523 2.964 -11.839 1.00 91.50 181 ASP A CA 1
ATOM 1405 C C . ASP A 1 181 ? 3.238 3.558 -13.235 1.00 91.50 181 ASP A C 1
ATOM 1407 O O . ASP A 1 181 ? 4.156 3.904 -13.977 1.00 91.50 181 ASP A O 1
ATOM 1411 N N . VAL A 1 182 ? 1.962 3.680 -13.631 1.00 90.69 182 VAL A N 1
ATOM 1412 C CA . VAL A 1 182 ? 1.577 4.336 -14.894 1.00 90.69 182 VAL A CA 1
ATOM 1413 C C . VAL A 1 182 ? 1.768 5.847 -14.838 1.00 90.69 182 VAL A C 1
ATOM 1415 O O . VAL A 1 182 ? 2.164 6.447 -15.841 1.00 90.69 182 VAL A O 1
ATOM 1418 N N . LEU A 1 183 ? 1.443 6.468 -13.708 1.00 89.62 183 LEU A N 1
ATOM 1419 C CA . LEU A 1 183 ? 1.598 7.907 -13.516 1.00 89.62 183 LEU A CA 1
ATOM 1420 C C . LEU A 1 183 ? 3.077 8.292 -13.364 1.00 89.62 183 LEU A C 1
ATOM 1422 O O . LEU A 1 183 ? 3.488 9.301 -13.940 1.00 89.62 183 LEU A O 1
ATOM 1426 N N . ASP A 1 184 ? 3.861 7.439 -12.706 1.00 89.81 184 ASP A N 1
ATOM 1427 C CA . ASP A 1 184 ? 5.252 7.693 -12.327 1.00 89.81 184 ASP A CA 1
ATOM 1428 C C . ASP A 1 184 ? 6.273 7.049 -13.279 1.00 89.81 184 ASP A C 1
ATOM 1430 O O . ASP A 1 184 ? 7.477 7.194 -13.085 1.00 89.81 184 ASP A O 1
ATOM 1434 N N . TYR A 1 185 ? 5.820 6.418 -14.374 1.00 89.56 185 TYR A N 1
ATOM 1435 C CA . TYR A 1 185 ? 6.675 5.692 -15.326 1.00 89.56 185 TYR A CA 1
ATOM 1436 C C . TYR A 1 185 ? 7.950 6.443 -15.727 1.00 89.56 185 TYR A C 1
ATOM 1438 O O . TYR A 1 185 ? 9.028 5.859 -15.745 1.00 89.56 185 TYR A O 1
ATOM 1446 N N . ALA A 1 186 ? 7.838 7.732 -16.059 1.00 87.75 186 ALA A N 1
ATOM 1447 C CA . ALA A 1 186 ? 8.987 8.521 -16.496 1.00 87.75 186 ALA A CA 1
ATOM 1448 C C . ALA A 1 186 ? 10.000 8.763 -15.363 1.00 87.75 186 ALA A C 1
ATOM 1450 O O . ALA A 1 186 ? 11.205 8.770 -15.615 1.00 87.75 186 ALA A O 1
ATOM 1451 N N . GLU A 1 187 ? 9.524 8.959 -14.129 1.00 88.81 187 GLU A N 1
ATOM 1452 C CA . GLU A 1 187 ? 10.391 9.098 -12.958 1.00 88.81 187 GLU A CA 1
ATOM 1453 C C . GLU A 1 187 ? 11.082 7.763 -12.669 1.00 88.81 187 GLU A C 1
ATOM 1455 O O . GLU A 1 187 ? 12.312 7.725 -12.607 1.00 88.81 187 GLU A O 1
ATOM 1460 N N . ASP A 1 188 ? 10.317 6.671 -12.607 1.00 89.50 188 ASP A N 1
ATOM 1461 C CA . ASP A 1 188 ? 10.827 5.323 -12.344 1.00 89.50 188 ASP A CA 1
ATOM 1462 C C . ASP A 1 188 ? 11.862 4.877 -13.380 1.00 89.50 188 ASP A C 1
ATOM 1464 O O . ASP A 1 188 ? 12.921 4.355 -13.026 1.00 89.50 188 ASP A O 1
ATOM 1468 N N . GLU A 1 189 ? 11.589 5.113 -14.666 1.00 89.00 189 GLU A N 1
ATOM 1469 C CA . GLU A 1 189 ? 12.513 4.800 -15.756 1.00 89.00 189 GLU A CA 1
ATOM 1470 C C . GLU A 1 189 ? 13.814 5.597 -15.616 1.00 89.00 189 GLU A C 1
ATOM 1472 O O . GLU A 1 189 ? 14.902 5.027 -15.713 1.00 89.00 189 GLU A O 1
ATOM 1477 N N . SER A 1 190 ? 13.721 6.900 -15.328 1.00 87.19 190 SER A N 1
ATOM 1478 C CA . SER A 1 190 ? 14.897 7.762 -15.154 1.00 87.19 190 SER A CA 1
ATOM 1479 C C . SER A 1 190 ? 15.733 7.408 -13.920 1.00 87.19 190 SER A C 1
ATOM 1481 O O . SER A 1 190 ? 16.956 7.554 -13.937 1.00 87.19 190 SER A O 1
ATOM 1483 N N . ALA A 1 191 ? 15.079 6.923 -12.864 1.00 85.38 191 ALA A N 1
ATOM 1484 C CA . ALA A 1 191 ? 15.698 6.548 -11.600 1.00 85.38 191 ALA A CA 1
ATOM 1485 C C . ALA A 1 191 ? 16.167 5.084 -11.569 1.00 85.38 191 ALA A C 1
ATOM 1487 O O . ALA A 1 191 ? 16.808 4.665 -10.606 1.00 85.38 191 ALA A O 1
ATOM 1488 N N . GLY A 1 192 ? 15.879 4.297 -12.609 1.00 87.88 192 GLY A N 1
ATOM 1489 C CA . GLY A 1 192 ? 16.266 2.891 -12.657 1.00 87.88 192 GLY A CA 1
ATOM 1490 C C . GLY A 1 192 ? 15.457 1.992 -11.717 1.00 87.88 192 GLY A C 1
ATOM 1491 O O . GLY A 1 192 ? 15.980 0.973 -11.263 1.00 87.88 192 GLY A O 1
ATOM 1492 N N . LEU A 1 193 ? 14.218 2.369 -11.381 1.00 88.44 193 LEU A N 1
ATOM 1493 C CA . LEU A 1 193 ? 13.409 1.702 -10.358 1.00 88.44 193 LEU A CA 1
ATOM 1494 C C . LEU A 1 193 ? 12.507 0.603 -10.946 1.00 88.44 193 LEU A C 1
ATOM 1496 O O . LEU A 1 193 ? 11.823 0.840 -11.946 1.00 88.44 193 LEU A O 1
ATOM 1500 N N . PRO A 1 194 ? 12.473 -0.604 -10.343 1.00 89.69 194 PRO A N 1
ATOM 1501 C CA . PRO A 1 194 ? 11.632 -1.701 -10.810 1.00 89.69 194 PRO A CA 1
ATOM 1502 C C . PRO A 1 194 ? 10.150 -1.430 -10.547 1.00 89.69 194 PRO A C 1
ATOM 1504 O O . PRO A 1 194 ? 9.697 -1.370 -9.404 1.00 89.69 194 PRO A O 1
ATOM 1507 N N . SER A 1 195 ? 9.389 -1.350 -11.632 1.00 91.69 195 SER A N 1
ATOM 1508 C CA . SER A 1 195 ? 7.947 -1.142 -11.666 1.00 91.69 195 SER A CA 1
ATOM 1509 C C . SER A 1 195 ? 7.326 -2.024 -12.749 1.00 91.69 195 SER A C 1
ATOM 1511 O O . SER A 1 195 ? 8.026 -2.571 -13.608 1.00 91.69 195 SER A O 1
ATOM 1513 N N . PHE A 1 196 ? 6.002 -2.174 -12.745 1.00 91.31 196 PHE A N 1
ATOM 1514 C CA . PHE A 1 196 ? 5.304 -2.949 -13.775 1.00 91.31 196 PHE A CA 1
ATOM 1515 C C . PHE A 1 196 ? 5.591 -2.429 -15.195 1.00 91.31 196 PHE A C 1
ATOM 1517 O O . PHE A 1 196 ? 5.558 -3.205 -16.150 1.00 91.31 196 PHE A O 1
ATOM 1524 N N . LEU A 1 197 ? 5.895 -1.134 -15.348 1.00 90.75 197 LEU A N 1
ATOM 1525 C CA . LEU A 1 197 ? 6.194 -0.535 -16.648 1.00 90.75 197 LEU A CA 1
ATOM 1526 C C . LEU A 1 197 ? 7.680 -0.498 -17.010 1.00 90.75 197 LEU A C 1
ATOM 1528 O O . LEU A 1 197 ? 7.993 -0.487 -18.200 1.00 90.75 197 LEU A O 1
ATOM 1532 N N . THR A 1 198 ? 8.592 -0.536 -16.037 1.00 90.00 198 THR A N 1
ATOM 1533 C CA . THR A 1 198 ? 10.041 -0.606 -16.302 1.00 90.00 198 THR A CA 1
ATOM 1534 C C . THR A 1 198 ? 10.556 -2.043 -16.437 1.00 90.00 198 THR A C 1
ATOM 1536 O O . THR A 1 198 ? 11.691 -2.262 -16.854 1.00 90.00 198 THR A O 1
ATOM 1539 N N . ALA A 1 199 ? 9.718 -3.045 -16.157 1.00 86.75 199 ALA A N 1
ATOM 1540 C CA . ALA A 1 199 ? 10.063 -4.467 -16.208 1.00 86.75 199 ALA A CA 1
ATOM 1541 C C . ALA A 1 199 ? 10.064 -5.096 -17.618 1.00 86.75 199 ALA A C 1
ATOM 1543 O O . ALA A 1 199 ? 9.971 -6.315 -17.763 1.00 86.75 199 ALA A O 1
ATOM 1544 N N . SER A 1 200 ? 10.091 -4.303 -18.688 1.00 85.19 200 SER A N 1
ATOM 1545 C CA . SER A 1 200 ? 10.088 -4.816 -20.064 1.00 85.19 200 SER A CA 1
ATOM 1546 C C . SER A 1 200 ? 10.923 -3.943 -20.989 1.00 85.19 200 SER A C 1
ATOM 1548 O O . SER A 1 200 ? 10.971 -2.728 -20.836 1.00 85.19 200 SER A O 1
ATOM 1550 N N . GLY A 1 201 ? 11.523 -4.553 -22.014 1.00 79.44 201 GLY A N 1
ATOM 1551 C CA . GLY A 1 201 ? 12.340 -3.850 -23.009 1.00 79.44 201 GLY A CA 1
ATOM 1552 C C . GLY A 1 201 ? 11.573 -2.898 -23.936 1.00 79.44 201 GLY A C 1
ATOM 1553 O O . GLY A 1 201 ? 12.188 -2.199 -24.741 1.00 79.44 201 GLY A O 1
ATOM 1554 N N . SER A 1 202 ? 10.239 -2.856 -23.866 1.00 85.25 202 SER A N 1
ATOM 1555 C CA . SER A 1 202 ? 9.442 -1.851 -24.571 1.00 85.25 202 SER A CA 1
ATOM 1556 C C . SER A 1 202 ? 8.147 -1.515 -23.833 1.00 85.25 202 SER A C 1
ATOM 1558 O O . SER A 1 202 ? 7.461 -2.401 -23.324 1.00 85.25 202 SER A O 1
ATOM 1560 N N . LEU A 1 203 ? 7.756 -0.238 -23.853 1.00 85.44 203 LEU A N 1
ATOM 1561 C CA . LEU A 1 203 ? 6.528 0.223 -23.201 1.00 85.44 203 LEU A CA 1
ATOM 1562 C C . LEU A 1 203 ? 5.237 -0.456 -23.714 1.00 85.44 203 LEU A C 1
ATOM 1564 O O . LEU A 1 203 ? 4.386 -0.783 -22.890 1.00 85.44 203 LEU A O 1
ATOM 1568 N N . PRO A 1 204 ? 5.039 -0.727 -25.025 1.00 87.88 204 PRO A N 1
ATOM 1569 C CA . PRO A 1 204 ? 3.849 -1.453 -25.481 1.00 87.88 204 PRO A CA 1
ATOM 1570 C C . PRO A 1 204 ? 3.731 -2.858 -24.879 1.00 87.88 204 PRO A C 1
ATOM 1572 O O . PRO A 1 204 ? 2.633 -3.286 -24.525 1.00 87.88 204 PRO A O 1
ATOM 1575 N N . GLN A 1 205 ? 4.858 -3.560 -24.749 1.00 88.19 205 GLN A N 1
ATOM 1576 C CA . GLN A 1 205 ? 4.914 -4.867 -24.102 1.00 88.19 205 GLN A CA 1
ATOM 1577 C C . GLN A 1 205 ? 4.634 -4.743 -22.602 1.00 88.19 205 GLN A C 1
ATOM 1579 O O . GLN A 1 205 ? 3.800 -5.485 -22.087 1.00 88.19 205 GLN A O 1
ATOM 1584 N N . ALA A 1 206 ? 5.259 -3.768 -21.933 1.00 89.75 206 ALA A N 1
ATOM 1585 C CA . ALA A 1 206 ? 5.042 -3.504 -20.516 1.00 89.75 206 ALA A CA 1
ATOM 1586 C C . ALA A 1 206 ? 3.555 -3.255 -20.225 1.00 89.75 206 ALA A C 1
ATOM 1588 O O . ALA A 1 206 ? 2.964 -3.918 -19.385 1.00 89.75 206 ALA A O 1
ATOM 1589 N N . LEU A 1 207 ? 2.893 -2.393 -21.005 1.00 91.38 207 LEU A N 1
ATOM 1590 C CA . LEU A 1 207 ? 1.458 -2.120 -20.872 1.00 91.38 207 LEU A CA 1
ATOM 1591 C C . LEU A 1 207 ? 0.589 -3.376 -21.043 1.00 91.38 207 LEU A C 1
ATOM 1593 O O . LEU A 1 207 ? -0.412 -3.524 -20.340 1.00 91.38 207 LEU A O 1
ATOM 1597 N N . ALA A 1 208 ? 0.945 -4.279 -21.962 1.00 91.06 208 ALA A N 1
ATOM 1598 C CA . ALA A 1 208 ? 0.204 -5.521 -22.175 1.00 91.06 208 ALA A CA 1
ATOM 1599 C C . ALA A 1 208 ? 0.321 -6.475 -20.973 1.00 91.06 208 ALA A C 1
ATOM 1601 O O . ALA A 1 208 ? -0.699 -6.992 -20.505 1.00 91.06 208 ALA A O 1
ATOM 1602 N N . LEU A 1 209 ? 1.536 -6.654 -20.448 1.00 91.94 209 LEU A N 1
ATOM 1603 C CA . LEU A 1 209 ? 1.814 -7.485 -19.273 1.00 91.94 209 LEU A CA 1
ATOM 1604 C C . LEU A 1 209 ? 1.200 -6.880 -18.001 1.00 91.94 209 LEU A C 1
ATOM 1606 O O . LEU A 1 209 ? 0.536 -7.571 -17.228 1.00 91.94 209 LEU A O 1
ATOM 1610 N N . THR A 1 210 ? 1.298 -5.564 -17.827 1.00 92.94 210 THR A N 1
ATOM 1611 C CA . THR A 1 210 ? 0.656 -4.828 -16.730 1.00 92.94 210 THR A CA 1
ATOM 1612 C C . THR A 1 210 ? -0.864 -4.939 -16.785 1.00 92.94 210 THR A C 1
ATOM 1614 O O . THR A 1 210 ? -1.510 -5.122 -15.754 1.00 92.94 210 THR A O 1
ATOM 1617 N N . ALA A 1 211 ? -1.465 -4.911 -17.978 1.00 92.69 211 ALA A N 1
ATOM 1618 C CA . ALA A 1 211 ? -2.897 -5.155 -18.130 1.00 92.69 211 ALA A CA 1
ATOM 1619 C C . ALA A 1 211 ? -3.288 -6.590 -17.739 1.00 92.69 211 ALA A C 1
ATOM 1621 O O . ALA A 1 211 ? -4.385 -6.809 -17.221 1.00 92.69 211 ALA A O 1
ATOM 1622 N N . GLU A 1 212 ? -2.422 -7.576 -17.976 1.00 92.50 212 GLU A N 1
ATOM 1623 C CA . GLU A 1 212 ? -2.630 -8.949 -17.509 1.00 92.50 212 GLU A CA 1
ATOM 1624 C C . GLU A 1 212 ? -2.541 -9.059 -15.986 1.00 92.50 212 GLU A C 1
ATOM 1626 O O . GLU A 1 212 ? -3.440 -9.633 -15.367 1.00 92.50 212 GLU A O 1
ATOM 1631 N N . ALA A 1 213 ? -1.540 -8.427 -15.371 1.00 92.94 213 ALA A N 1
ATOM 1632 C CA . ALA A 1 213 ? -1.429 -8.337 -13.919 1.00 92.94 213 ALA A CA 1
ATOM 1633 C C . ALA A 1 213 ? -2.661 -7.648 -13.300 1.00 92.94 213 ALA A C 1
ATOM 1635 O O . ALA A 1 213 ? -3.265 -8.175 -12.365 1.00 92.94 213 ALA A O 1
ATOM 1636 N N . ALA A 1 214 ? -3.122 -6.533 -13.879 1.00 93.31 214 ALA A N 1
ATOM 1637 C CA . ALA A 1 214 ? -4.338 -5.848 -13.442 1.00 93.31 214 ALA A CA 1
ATOM 1638 C C . ALA A 1 214 ? -5.571 -6.766 -13.508 1.00 93.31 214 ALA A C 1
ATOM 1640 O O . ALA A 1 214 ? -6.369 -6.802 -12.569 1.00 93.31 214 ALA A O 1
ATOM 1641 N N . ARG A 1 215 ? -5.725 -7.562 -14.576 1.00 92.62 215 ARG A N 1
ATOM 1642 C CA . ARG A 1 215 ? -6.808 -8.559 -14.665 1.00 92.62 215 ARG A CA 1
ATOM 1643 C C . ARG A 1 215 ? -6.681 -9.633 -13.589 1.00 92.62 215 ARG A C 1
ATOM 1645 O O . ARG A 1 215 ? -7.687 -9.999 -12.988 1.00 92.62 215 ARG A O 1
ATOM 1652 N N . TYR A 1 216 ? -5.471 -10.109 -13.309 1.00 92.00 216 TYR A N 1
ATOM 1653 C CA . TYR A 1 216 ? -5.237 -11.096 -12.257 1.00 92.00 216 TYR A CA 1
ATOM 1654 C C . TYR A 1 216 ? -5.671 -10.587 -10.871 1.00 92.00 216 TYR A C 1
ATOM 1656 O O . TYR A 1 216 ? -6.365 -11.301 -10.140 1.00 92.00 216 TYR A O 1
ATOM 1664 N N . TYR A 1 217 ? -5.329 -9.344 -10.516 1.00 91.56 217 TYR A N 1
ATOM 1665 C CA . TYR A 1 217 ? -5.714 -8.773 -9.218 1.00 91.56 217 TYR A CA 1
ATOM 1666 C C . TYR A 1 217 ? -7.207 -8.437 -9.127 1.00 91.56 217 TYR A C 1
ATOM 1668 O O . TYR A 1 217 ? -7.758 -8.420 -8.029 1.00 91.56 217 TYR A O 1
ATOM 1676 N N . ALA A 1 218 ? -7.880 -8.217 -10.258 1.00 87.69 218 ALA A N 1
ATOM 1677 C CA . ALA A 1 218 ? -9.324 -7.988 -10.312 1.00 87.69 218 ALA A CA 1
ATOM 1678 C C . ALA A 1 218 ? -10.163 -9.244 -10.013 1.00 87.69 218 ALA A C 1
ATOM 1680 O O . ALA A 1 218 ? -11.317 -9.135 -9.588 1.00 87.69 218 ALA A O 1
ATOM 1681 N N . LEU A 1 219 ? -9.611 -10.440 -10.240 1.00 84.12 219 LEU A N 1
ATOM 1682 C CA . LEU A 1 219 ? -10.324 -11.688 -9.979 1.00 84.12 219 LEU A CA 1
ATOM 1683 C C . LEU A 1 219 ? -10.488 -11.921 -8.464 1.00 84.12 219 LEU A C 1
ATOM 1685 O O . LEU A 1 219 ? -9.600 -11.581 -7.688 1.00 84.12 219 LEU A O 1
ATOM 1689 N N . PRO A 1 220 ? -11.590 -12.524 -7.997 1.00 69.19 220 PRO A N 1
ATOM 1690 C CA . PRO A 1 220 ? -11.671 -13.034 -6.629 1.00 69.19 220 PRO A CA 1
ATOM 1691 C C . PRO A 1 220 ? -10.666 -14.183 -6.428 1.00 69.19 220 PRO A C 1
ATOM 1693 O O . PRO A 1 220 ? -10.537 -15.032 -7.310 1.00 69.19 220 PRO A O 1
ATOM 1696 N N . SER A 1 221 ? -9.972 -14.258 -5.286 1.00 65.06 221 SER A N 1
ATOM 1697 C CA . SER A 1 221 ? -9.143 -15.438 -4.984 1.00 65.06 221 SER A CA 1
ATOM 1698 C C . SER A 1 221 ? -10.033 -16.649 -4.707 1.00 65.06 221 SER A C 1
ATOM 1700 O O . SER A 1 221 ? -11.092 -16.508 -4.096 1.00 65.06 221 SER A O 1
ATOM 1702 N N . ALA A 1 222 ? -9.579 -17.854 -5.067 1.00 56.56 222 ALA A N 1
ATOM 1703 C CA . ALA A 1 222 ? -10.264 -19.102 -4.708 1.00 56.56 222 ALA A CA 1
ATOM 1704 C C . ALA A 1 222 ? -10.397 -19.280 -3.180 1.00 56.56 222 ALA A C 1
ATOM 1706 O O . ALA A 1 222 ? -11.344 -19.904 -2.708 1.00 56.56 222 ALA A O 1
ATOM 1707 N N . HIS A 1 223 ? -9.469 -18.688 -2.421 1.00 51.44 223 HIS A N 1
ATOM 1708 C CA . HIS A 1 223 ? -9.469 -18.676 -0.958 1.00 51.44 223 HIS A CA 1
ATOM 1709 C C . HIS A 1 223 ? -10.251 -17.501 -0.368 1.00 51.44 223 HIS A C 1
ATOM 1711 O O . HIS A 1 223 ? -10.671 -17.581 0.782 1.00 51.44 223 HIS A O 1
ATOM 1717 N N . SER A 1 224 ? -10.515 -16.443 -1.147 1.00 52.44 224 SER A N 1
ATOM 1718 C CA . SER A 1 224 ? -11.294 -15.300 -0.686 1.00 52.44 224 SER A CA 1
ATOM 1719 C C . SER A 1 224 ? -12.730 -15.753 -0.428 1.00 52.44 224 SER A C 1
ATOM 1721 O O . SER A 1 224 ? -13.582 -15.755 -1.322 1.00 52.44 224 SER A O 1
ATOM 1723 N N . GLY A 1 225 ? -13.044 -16.065 0.833 1.00 53.59 225 GLY A N 1
ATOM 1724 C CA . GLY A 1 225 ? -14.409 -15.920 1.329 1.00 53.59 225 GLY A CA 1
ATOM 1725 C C . GLY A 1 225 ? -14.952 -14.560 0.880 1.00 53.59 225 GLY A C 1
ATOM 1726 O O . GLY A 1 225 ? -14.174 -13.635 0.660 1.00 53.59 225 GLY A O 1
ATOM 1727 N N . ARG A 1 226 ? -16.271 -14.436 0.662 1.00 56.69 226 ARG A N 1
ATOM 1728 C CA . ARG A 1 226 ? -16.890 -13.193 0.162 1.00 56.69 226 ARG A CA 1
ATOM 1729 C C . ARG A 1 226 ? -16.424 -12.011 1.019 1.00 56.69 226 ARG A C 1
ATOM 1731 O O . ARG A 1 226 ? -17.010 -11.775 2.073 1.00 56.69 226 ARG A O 1
ATOM 1738 N N . GLY A 1 227 ? -15.398 -11.293 0.554 1.00 58.53 227 GLY A N 1
ATOM 1739 C CA . GLY A 1 227 ? -14.813 -10.175 1.277 1.00 58.53 227 GLY A CA 1
ATOM 1740 C C . GLY A 1 227 ? -15.899 -9.179 1.652 1.00 58.53 227 GLY A C 1
ATOM 1741 O O . GLY A 1 227 ? -16.981 -9.135 1.041 1.00 58.53 227 GLY A O 1
ATOM 1742 N N . VAL A 1 228 ? -15.645 -8.382 2.681 1.00 72.56 228 VAL A N 1
ATOM 1743 C CA . VAL A 1 228 ? -16.657 -7.451 3.173 1.00 72.56 228 VAL A CA 1
ATOM 1744 C C . VAL A 1 228 ? -17.135 -6.557 2.022 1.00 72.56 228 VAL A C 1
ATOM 1746 O O . VAL A 1 228 ? -16.337 -6.094 1.211 1.00 72.56 228 VAL A O 1
ATOM 1749 N N . PHE A 1 229 ? -18.451 -6.352 1.910 1.00 78.94 229 PHE A N 1
ATOM 1750 C CA . PHE A 1 229 ? -19.071 -5.656 0.777 1.00 78.94 229 PHE A CA 1
ATOM 1751 C C . PHE A 1 229 ? -18.367 -4.349 0.352 1.00 78.94 229 PHE A C 1
ATOM 1753 O O . PHE A 1 229 ? -18.106 -4.224 -0.843 1.00 78.94 229 PHE A O 1
ATOM 1760 N N . PRO A 1 230 ? -17.974 -3.431 1.259 1.00 79.00 230 PRO A N 1
ATOM 1761 C CA . PRO A 1 230 ? -17.276 -2.206 0.867 1.00 79.00 230 PRO A CA 1
ATOM 1762 C C . PRO A 1 230 ? -15.953 -2.468 0.141 1.00 79.00 230 PRO A C 1
ATOM 1764 O O . PRO A 1 230 ? -15.657 -1.808 -0.850 1.00 79.00 230 PRO A O 1
ATOM 1767 N N . LEU A 1 231 ? -15.192 -3.479 0.572 1.00 80.31 231 LEU A N 1
ATOM 1768 C CA . LEU A 1 231 ? -13.935 -3.858 -0.076 1.00 80.31 231 LEU A CA 1
ATOM 1769 C C . LEU A 1 231 ? -14.181 -4.449 -1.467 1.00 80.31 231 LEU A C 1
ATOM 1771 O O . LEU A 1 231 ? -13.432 -4.169 -2.394 1.00 80.31 231 LEU A O 1
ATOM 1775 N N . ARG A 1 232 ? -15.273 -5.200 -1.654 1.00 81.06 232 ARG A N 1
ATOM 1776 C CA . ARG A 1 232 ? -15.665 -5.697 -2.984 1.00 81.06 232 ARG A CA 1
ATOM 1777 C C . ARG A 1 232 ? -16.055 -4.567 -3.932 1.00 81.06 232 ARG A C 1
ATOM 1779 O O . ARG A 1 232 ? -15.672 -4.602 -5.096 1.00 81.06 232 ARG A O 1
ATOM 1786 N N . VAL A 1 233 ? -16.795 -3.572 -3.443 1.00 82.44 233 VAL A N 1
ATOM 1787 C CA . VAL A 1 233 ? -17.156 -2.387 -4.236 1.00 82.44 233 VAL A CA 1
ATOM 1788 C C . VAL A 1 233 ? -15.906 -1.594 -4.611 1.00 82.44 233 VAL A C 1
ATOM 1790 O O . VAL A 1 233 ? -15.751 -1.238 -5.775 1.00 82.44 233 VAL A O 1
ATOM 1793 N N . ALA A 1 234 ? -14.992 -1.373 -3.662 1.00 83.19 234 ALA A N 1
ATOM 1794 C CA . ALA A 1 234 ? -13.724 -0.703 -3.928 1.00 83.19 234 ALA A CA 1
ATOM 1795 C C . ALA A 1 234 ? -12.892 -1.466 -4.970 1.00 83.19 234 ALA A C 1
ATOM 1797 O O . ALA A 1 234 ? -12.482 -0.880 -5.967 1.00 83.19 234 ALA A O 1
ATOM 1798 N N . LEU A 1 235 ? -12.719 -2.781 -4.804 1.00 84.19 235 LEU A N 1
ATOM 1799 C CA . LEU A 1 235 ? -12.012 -3.614 -5.777 1.00 84.19 235 LEU A CA 1
ATOM 1800 C C . LEU A 1 235 ? -12.654 -3.535 -7.167 1.00 84.19 235 LEU A C 1
ATOM 1802 O O . LEU A 1 235 ? -11.942 -3.431 -8.162 1.00 84.19 235 LEU A O 1
ATOM 1806 N N . HIS A 1 236 ? -13.985 -3.533 -7.246 1.00 85.50 236 HIS A N 1
ATOM 1807 C CA . HIS A 1 236 ? -14.692 -3.371 -8.514 1.00 85.50 236 HIS A CA 1
ATOM 1808 C C . HIS A 1 236 ? -14.445 -1.993 -9.145 1.00 85.50 236 HIS A C 1
ATOM 1810 O O . HIS A 1 236 ? -14.185 -1.912 -10.342 1.00 85.50 236 HIS A O 1
ATOM 1816 N N . ALA A 1 237 ? -14.463 -0.920 -8.349 1.00 86.19 237 ALA A N 1
ATOM 1817 C CA . ALA A 1 237 ? -14.146 0.421 -8.829 1.00 86.19 237 ALA A CA 1
ATOM 1818 C C . ALA A 1 237 ? -12.719 0.489 -9.399 1.00 86.19 237 ALA A C 1
ATOM 1820 O O . ALA A 1 237 ? -12.535 0.928 -10.532 1.00 86.19 237 ALA A O 1
ATOM 1821 N N . PHE A 1 238 ? -11.722 -0.027 -8.675 1.00 86.06 238 PHE A N 1
ATOM 1822 C CA . PHE A 1 238 ? -10.340 -0.079 -9.164 1.00 86.06 238 PHE A CA 1
ATOM 1823 C C . PHE A 1 238 ? -10.186 -0.978 -10.396 1.00 86.06 238 PHE A C 1
ATOM 1825 O O . PHE A 1 238 ? -9.502 -0.604 -11.341 1.00 86.06 238 PHE A O 1
ATOM 1832 N N . THR A 1 239 ? -10.911 -2.096 -10.461 1.00 85.56 239 THR A N 1
ATOM 1833 C CA . THR A 1 239 ? -10.958 -2.964 -11.652 1.00 85.56 239 THR A CA 1
ATOM 1834 C C . THR A 1 239 ? -11.461 -2.227 -12.898 1.00 85.56 239 THR A C 1
ATOM 1836 O O . THR A 1 239 ? -11.047 -2.558 -14.005 1.00 85.56 239 THR A O 1
ATOM 1839 N N . MET A 1 240 ? -12.335 -1.229 -12.743 1.00 87.06 240 MET A N 1
ATOM 1840 C CA . MET A 1 240 ? -12.805 -0.395 -13.855 1.00 87.06 240 MET A CA 1
ATOM 1841 C C . MET A 1 240 ? -11.830 0.740 -14.194 1.00 87.06 240 MET A C 1
ATOM 1843 O O . MET A 1 240 ? -11.655 1.073 -15.365 1.00 87.06 240 MET A O 1
ATOM 1847 N N . VAL A 1 241 ? -11.191 1.336 -13.184 1.00 89.19 241 VAL A N 1
ATOM 1848 C CA . VAL A 1 241 ? -10.290 2.486 -13.361 1.00 89.19 241 VAL A CA 1
ATOM 1849 C C . VAL A 1 241 ? -8.941 2.070 -13.951 1.00 89.19 241 VAL A C 1
ATOM 1851 O O . VAL A 1 241 ? -8.467 2.724 -14.879 1.00 89.19 241 VAL A O 1
ATOM 1854 N N . THR A 1 242 ? -8.330 0.981 -13.479 1.00 87.62 242 THR A N 1
ATOM 1855 C CA . THR A 1 242 ? -6.981 0.578 -13.914 1.00 87.62 242 THR A CA 1
ATOM 1856 C C . THR A 1 242 ? -6.876 0.351 -15.431 1.00 87.62 242 THR A C 1
ATOM 1858 O O . THR A 1 242 ? -5.965 0.906 -16.050 1.00 87.62 242 THR A O 1
ATOM 1861 N N . PRO A 1 243 ? -7.800 -0.376 -16.098 1.00 87.25 243 PRO A N 1
ATOM 1862 C CA . PRO A 1 243 ? -7.751 -0.545 -17.552 1.00 87.25 243 PRO A CA 1
ATOM 1863 C C . PRO A 1 243 ? -7.896 0.773 -18.318 1.00 87.25 243 PRO A C 1
ATOM 1865 O O . PRO A 1 243 ? -7.265 0.943 -19.360 1.00 87.25 243 PRO A O 1
ATOM 1868 N N . LEU A 1 244 ? -8.701 1.712 -17.806 1.00 89.62 244 LEU A N 1
ATOM 1869 C CA . LEU A 1 244 ? -8.858 3.036 -18.407 1.00 89.62 244 LEU A CA 1
ATOM 1870 C C . LEU A 1 244 ? -7.544 3.823 -18.344 1.00 89.62 244 LEU A C 1
ATOM 1872 O O . LEU A 1 244 ? -7.124 4.389 -19.351 1.00 89.62 244 LEU A O 1
ATOM 1876 N N . VAL A 1 245 ? -6.877 3.818 -17.188 1.00 90.06 245 VAL A N 1
ATOM 1877 C CA . VAL A 1 245 ? -5.574 4.473 -16.994 1.00 90.06 245 VAL A CA 1
ATOM 1878 C C . VAL A 1 245 ? -4.527 3.895 -17.952 1.00 90.06 245 VAL A C 1
ATOM 1880 O O . VAL A 1 245 ? -3.883 4.648 -18.685 1.00 90.06 245 VAL A O 1
ATOM 1883 N N . LEU A 1 246 ? -4.431 2.564 -18.037 1.00 88.38 246 LEU A N 1
ATOM 1884 C CA . LEU A 1 246 ? -3.530 1.879 -18.971 1.00 88.38 246 LEU A CA 1
ATOM 1885 C C . LEU A 1 246 ? -3.836 2.227 -20.435 1.00 88.38 246 LEU A C 1
ATOM 1887 O O . LEU A 1 246 ? -2.922 2.451 -21.232 1.00 88.38 246 LEU A O 1
ATOM 1891 N N . HIS A 1 247 ? -5.118 2.313 -20.800 1.00 89.38 247 HIS A N 1
ATOM 1892 C CA . HIS A 1 247 ? -5.533 2.685 -22.150 1.00 89.38 247 HIS A CA 1
ATOM 1893 C C . HIS A 1 247 ? -5.121 4.120 -22.508 1.00 89.38 247 HIS A C 1
ATOM 1895 O O . HIS A 1 247 ? -4.566 4.350 -23.585 1.00 89.38 247 HIS A O 1
ATOM 1901 N N . VAL A 1 248 ? -5.352 5.077 -21.603 1.00 89.50 248 VAL A N 1
ATOM 1902 C CA . VAL A 1 248 ? -4.966 6.485 -21.789 1.00 89.50 248 VAL A CA 1
ATOM 1903 C C . VAL A 1 248 ? -3.448 6.623 -21.912 1.00 89.50 248 VAL A C 1
ATOM 1905 O O . VAL A 1 248 ? -2.975 7.331 -22.804 1.00 89.50 248 VAL A O 1
ATOM 1908 N N . ALA A 1 249 ? -2.678 5.917 -21.082 1.00 86.75 249 ALA A N 1
ATOM 1909 C CA . ALA A 1 249 ? -1.218 5.905 -21.166 1.00 86.75 249 ALA A CA 1
ATOM 1910 C C . ALA A 1 249 ? -0.724 5.352 -22.514 1.00 86.75 249 ALA A C 1
ATOM 1912 O O . ALA A 1 249 ? 0.089 5.984 -23.196 1.00 86.75 249 ALA A O 1
ATOM 1913 N N . GLY A 1 250 ? -1.287 4.224 -22.959 1.00 85.81 250 GLY A N 1
ATOM 1914 C CA . GLY A 1 250 ? -0.970 3.635 -24.260 1.00 85.81 250 GLY A CA 1
ATOM 1915 C C . GLY A 1 250 ? -1.379 4.505 -25.455 1.00 85.81 250 GLY A C 1
ATOM 1916 O O . GLY A 1 250 ? -0.759 4.428 -26.517 1.00 85.81 250 GLY A O 1
ATOM 1917 N N . TRP A 1 251 ? -2.413 5.340 -25.323 1.00 88.06 251 TRP A N 1
ATOM 1918 C CA . TRP A 1 251 ? -2.764 6.335 -26.339 1.00 88.06 251 TRP A CA 1
ATOM 1919 C C . TRP A 1 251 ? -1.744 7.479 -26.391 1.00 88.06 251 TRP A C 1
ATOM 1921 O O . TRP A 1 251 ? -1.158 7.710 -27.448 1.00 88.06 251 TRP A O 1
ATOM 1931 N N . ARG A 1 252 ? -1.435 8.106 -25.247 1.00 85.62 252 ARG A N 1
ATOM 1932 C CA . ARG A 1 252 ? -0.464 9.215 -25.158 1.00 85.62 252 ARG A CA 1
ATOM 1933 C C . ARG A 1 252 ? 0.901 8.858 -25.747 1.00 85.62 252 ARG A C 1
ATOM 1935 O O . ARG A 1 252 ? 1.504 9.670 -26.445 1.00 85.62 252 ARG A O 1
ATOM 1942 N N . HIS A 1 253 ? 1.383 7.639 -25.506 1.00 79.06 253 HIS A N 1
ATOM 1943 C CA . HIS A 1 253 ? 2.681 7.219 -26.032 1.00 79.06 253 HIS A CA 1
ATOM 1944 C C . HIS A 1 253 ? 2.683 7.001 -27.554 1.00 79.06 253 HIS A C 1
ATOM 1946 O O . HIS A 1 253 ? 3.684 7.274 -28.220 1.00 79.06 253 HIS A O 1
ATOM 1952 N N . ARG A 1 254 ? 1.569 6.524 -28.127 1.00 81.12 254 ARG A N 1
ATOM 1953 C CA . ARG A 1 254 ? 1.443 6.357 -29.584 1.00 81.12 254 ARG A CA 1
ATOM 1954 C C . ARG A 1 254 ? 1.491 7.704 -30.299 1.00 81.12 254 ARG A C 1
ATOM 1956 O O . ARG A 1 254 ? 2.206 7.822 -31.292 1.00 81.12 254 ARG A O 1
ATOM 1963 N N . ASP A 1 255 ? 0.809 8.709 -29.760 1.00 77.00 255 ASP A 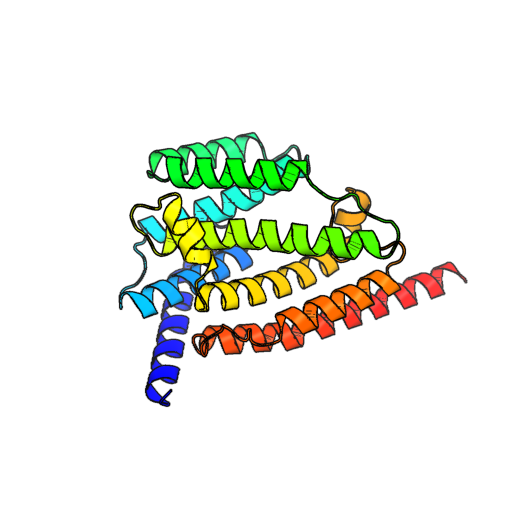N 1
ATOM 1964 C CA . ASP A 1 255 ? 0.799 10.060 -30.324 1.00 77.00 255 ASP A CA 1
ATOM 1965 C C . ASP A 1 255 ? 2.188 10.716 -30.250 1.00 77.00 255 ASP A C 1
ATOM 1967 O O . ASP A 1 255 ? 2.666 11.267 -31.241 1.00 77.00 255 ASP A O 1
ATOM 1971 N N . ALA A 1 256 ? 2.898 10.570 -29.124 1.00 71.88 256 ALA A N 1
ATOM 1972 C CA . ALA A 1 256 ? 4.257 11.096 -28.964 1.00 71.88 256 ALA A CA 1
ATOM 1973 C C . ALA A 1 256 ? 5.252 10.517 -29.993 1.00 71.88 256 ALA A C 1
ATOM 1975 O O . ALA A 1 256 ? 6.067 11.253 -30.551 1.00 71.88 256 ALA A O 1
ATOM 1976 N N . ARG A 1 257 ? 5.155 9.217 -30.312 1.00 67.31 257 ARG A N 1
ATOM 1977 C CA . ARG A 1 257 ? 5.986 8.594 -31.362 1.00 67.31 257 ARG A CA 1
ATOM 1978 C C . ARG A 1 257 ? 5.640 9.086 -32.767 1.00 67.31 257 ARG A C 1
ATOM 1980 O O . ARG A 1 257 ? 6.538 9.230 -33.589 1.00 67.31 257 ARG A O 1
ATOM 1987 N N . GLN A 1 258 ? 4.366 9.349 -33.062 1.00 64.19 258 GLN A N 1
ATOM 1988 C CA . GLN A 1 258 ? 3.957 9.861 -34.377 1.00 64.19 258 GLN A CA 1
ATOM 1989 C C . GLN A 1 258 ? 4.454 11.287 -34.636 1.00 64.19 258 GLN A C 1
ATOM 1991 O O . GLN A 1 258 ? 4.722 11.630 -35.785 1.00 64.19 258 GLN A O 1
ATOM 1996 N N . VAL A 1 259 ? 4.596 12.100 -33.587 1.00 63.12 259 VAL A N 1
ATOM 1997 C CA . VAL A 1 259 ? 5.169 13.450 -33.683 1.00 63.12 259 VAL A CA 1
ATOM 1998 C C . VAL A 1 259 ? 6.689 13.403 -33.866 1.00 63.12 259 VAL A C 1
ATOM 2000 O O . VAL A 1 259 ? 7.212 14.170 -34.659 1.00 63.12 259 VAL A O 1
ATOM 2003 N N . ALA A 1 260 ? 7.395 12.479 -33.206 1.00 58.03 260 ALA A N 1
ATOM 2004 C CA . ALA A 1 260 ? 8.855 12.356 -33.310 1.00 58.03 260 ALA A CA 1
ATOM 2005 C C . ALA A 1 260 ? 9.365 11.815 -34.666 1.00 58.03 260 ALA A C 1
ATOM 2007 O O . ALA A 1 260 ? 10.551 11.929 -34.966 1.00 58.03 260 ALA A O 1
ATOM 2008 N N . HIS A 1 261 ? 8.491 11.206 -35.475 1.00 54.03 261 HIS A N 1
ATOM 2009 C CA . HIS A 1 261 ? 8.812 10.672 -36.807 1.00 54.03 261 HIS A CA 1
ATOM 2010 C C . HIS A 1 261 ? 8.351 11.572 -37.970 1.00 54.03 261 HIS A C 1
ATOM 2012 O O . HIS A 1 261 ? 8.386 11.136 -39.123 1.00 54.03 261 HIS A O 1
ATOM 2018 N N . ARG A 1 262 ? 7.905 12.798 -37.682 1.00 49.94 262 ARG A N 1
ATOM 2019 C CA . ARG A 1 262 ? 7.606 13.843 -38.671 1.00 49.94 262 ARG A CA 1
ATOM 2020 C C . ARG A 1 262 ? 8.662 14.934 -38.610 1.00 49.94 262 ARG A C 1
ATOM 2022 O O . ARG A 1 262 ? 8.956 15.482 -39.692 1.00 49.94 262 ARG A O 1
#

pLDDT: mean 86.23, std 9.88, range [49.94, 96.25]

Secondary structure (DSSP, 8-state):
--HHHHHHHHHHHHHHHHHHGGGGGSSSS-SHHHHHHHHHHHHHHHHHHSSPPPHHHHHHHHHHHHHHHHHHHHHTT-TTSHHHHHHHHHHHIIIIIHHHHHHHHHHHHHHHTTPPPSS-SHHHHHHHHHHHHHHHHHHHHHHHHHHH-TT--HHHHHHHHT-HHHHHHHHHHHHHHHHHHHHHHHHHHHHT---TTTSSSSHHHHHHHHHHHHHHHHSPPSS--S--HHHHHHHHHHHHHHHHHHHHHHHHHHHHHHHHT-

Foldseek 3Di:
DDPVLQVVLVVLLVVLLVVLVVVVVDPWPPDPVLSVLLSLLQSVQCVVPVDGFDPLLSVLLRLLVSLLVLVVCVLLVVVPRPVVNVVSLVVNVVLQCVQLVVLLVVQVVVLSVQFQFFEDAPVLLVSLVVSVLSNLLSSLLSSNLSSNPVNRHPVSSVVLSLDLLSLLVSLLVLLVQLLVCLVCVVVCCVSRHRGLQRSYNDNVVSLVVSVVVLVVSLDRDPSRDPHRNVSNVSSVVSSVVSVVSSVVSVVVVVVVVVVVVD

Radius of gyration: 19.01 Å; chains: 1; bounding box: 48×37×60 Å